Protein 1AOL (pdb70)

Foldseek 3Di:
DWWFKKKFKFAPVRHGQDIDTDTGPPLPDWAFDKDFPQSSCQLWDPLQPRVPGDRPDAQAAAAACLAPVHGDPRHDPQLVDDLVPEDCHGHYLSNVLNVLCLLADQQKRKFKAWDPVDDPLCVQLDHQVSQSRVDPVRTAETPYNVGHHDPQDFKHKGFPDHSVVQSNCSNNRGRRGIITIGTDPNNSPDDQQQVWTKMKMFIGDDVPTDITMMIIHMDIHDDPPVPD

CATH classification: 3.90.310.10

Nearest PDB structures (foldseek):
  1aol-assembly1_A  TM=1.004E+00  e=1.720E-54  Friend murine leukemia virus
  1lcs-assembly1_A  TM=7.289E-01  e=3.915E-16  Feline leukemia virus strain B/lambda-B1
  2ag9-assembly2_B  TM=3.109E-01  e=1.390E+00  Homo sapiens
  3eg9-assembly1_A  TM=2.122E-01  e=6.038E+00  Homo sapiens

Secondary structure (P-SEA, 3-state):
cccbbbbbbbcccccccccccccccccccccbbbbbccccccccccccccccccccccccccccccccccccccccccccccccccccccccaaaaaaaaaaaccccbbbbbbbcccccccccccccccccccccccccccccccccccccccccccccccccccaaaaaaaccccbbbbbbbcccccccccccccccbbbbbbccccccccccccbbbbbbcccccc

Radius of gyration: 18.23 Å; Cα contacts (8 Å, |Δi|>4): 542; chains: 1; bounding box: 55×30×45 Å

Solvent-accessible surface area: 10676 Å² total; per-residue (Å²): 111,68,37,33,4,17,2,27,0,0,0,40,80,155,91,22,3,40,43,59,63,14,83,56,58,45,83,82,45,43,23,58,0,49,0,8,0,0,20,1,0,0,38,18,43,103,49,0,31,1,60,206,39,61,32,149,38,82,31,34,33,54,60,3,42,38,15,79,123,45,76,70,110,64,35,16,174,59,2,68,70,102,33,116,104,45,54,15,83,0,44,17,0,34,6,0,8,25,0,7,67,1,4,51,99,79,65,28,0,0,9,0,0,5,0,94,29,46,67,212,70,54,129,60,3,22,24,78,119,22,34,32,6,51,54,142,56,6,16,12,5,2,46,1,144,83,116,14,93,40,112,86,2,29,2,56,3,71,22,60,46,73,49,94,103,1,54,72,45,0,36,46,32,122,48,1,10,23,1,17,0,96,15,30,120,29,0,76,145,29,94,43,0,53,104,8,19,41,0,0,0,33,0,66,16,96,89,195,16,20,2,1,20,0,0,1,36,2,90,95,105,54,62,50,140,126,87,162

Organism: Friend murine leukemia virus (isolate 57) (NCBI:txid11796)

B-factor: mean 16.64, std 8.57, range [4.24, 66.4]

InterPro domains:
  IPR008981 F-MuLV receptor-binding [G3DSA:3.90.310.10] (43-270)
  IPR008981 F-MuLV receptor-binding [SSF49830] (43-276)
  IPR018154 TLV/ENV coat polyprotein [PF00429] (32-650)
  IPR018154 TLV/ENV coat polyprotein [PTHR10424] (226-662)

Sequence (228 aa):
QVYNITWEVTNGDRETVWAISGNHPLWTWWPVLTPDLCMLALSGPPHWGLEYQAPYSSPPGPPCCSGSSGSSAGCSRDCDEPLTSLTPRCNTAWNRLKLDQVTHKSSEGFYVCPGSHRPREAKSCGGPDSFYCASWGCETTGRVYWKPSSSWDYITVDNNLTTSQAVQVCKDNKWCNPLAIQFTNAGKQVTSWTTGHYWGLRLYVSGRDPGLTFGIRLRYQNLGPRVP

Structure (mmCIF, N/CA/C/O backbone):
data_1AOL
#
_entry.id   1AOL
#
_cell.length_a   55.300
_cell.length_b   68.400
_cell.length_c   80.400
_cell.angle_alpha   90.00
_cell.angle_beta   90.00
_cell.angle_gamma   90.00
#
_symmetry.space_group_name_H-M   'P 21 21 21'
#
loop_
_entity.id
_entity.type
_entity.pdbx_description
1 polymer GP70
2 non-polymer 2-acetamido-2-deoxy-beta-D-glucopyranose
3 non-polymer 'ZINC ION'
4 water water
#
loop_
_atom_site.group_PDB
_atom_site.id
_atom_site.type_symbol
_atom_site.label_atom_id
_atom_site.label_alt_id
_atom_site.label_comp_id
_atom_site.label_asym_id
_atom_site.label_entity_id
_atom_site.label_seq_id
_atom_site.pdbx_PDB_ins_code
_atom_site.Cartn_x
_atom_site.Cartn_y
_atom_site.Cartn_z
_atom_site.occupancy
_atom_site.B_iso_or_equiv
_atom_site.auth_seq_id
_atom_site.auth_comp_id
_atom_site.auth_asym_id
_atom_site.auth_atom_id
_atom_site.pdbx_PDB_model_num
ATOM 1 N N . GLN A 1 1 ? 25.116 29.166 32.909 1.00 17.98 9 GLN A N 1
ATOM 2 C CA . GLN A 1 1 ? 25.365 30.296 32.023 1.00 18.40 9 GLN A CA 1
ATOM 3 C C . GLN A 1 1 ? 26.849 30.635 32.099 1.00 18.82 9 GLN A C 1
ATOM 4 O O . GLN A 1 1 ? 27.367 30.760 33.206 1.00 18.67 9 GLN A O 1
ATOM 10 N N . VAL A 1 2 ? 27.557 30.700 30.975 1.00 16.60 10 VAL A N 1
ATOM 11 C CA . VAL A 1 2 ? 28.981 31.001 30.932 1.00 14.74 10 VAL A CA 1
ATOM 12 C C . VAL A 1 2 ? 29.204 32.513 30.857 1.00 14.20 10 VAL A C 1
ATOM 13 O O . VAL A 1 2 ? 28.470 33.241 30.159 1.00 12.70 10 VAL A O 1
ATOM 17 N N . TYR A 1 3 ? 30.183 33.005 31.608 1.00 13.31 11 TYR A N 1
ATOM 18 C CA . TYR A 1 3 ? 30.539 34.418 31.610 1.00 14.21 11 TYR A CA 1
ATOM 19 C C . TYR A 1 3 ? 31.999 34.563 31.261 1.00 13.55 11 TYR A C 1
ATOM 20 O O . TYR A 1 3 ? 32.768 33.602 31.357 1.00 14.84 11 TYR A O 1
ATOM 29 N N . ASN A 1 4 ? 32.372 35.737 30.775 1.00 14.39 12 ASN A N 1
ATOM 30 C CA . ASN A 1 4 ? 33.772 36.078 30.643 1.00 13.72 12 ASN A CA 1
ATOM 31 C C . ASN A 1 4 ? 34.185 36.532 32.064 1.00 12.18 12 ASN A C 1
ATOM 32 O O . ASN A 1 4 ? 33.830 37.613 32.518 1.00 11.04 12 ASN A O 1
ATOM 37 N N . ILE A 1 5 ? 34.822 35.642 32.808 1.00 12.46 13 ILE A N 1
ATOM 38 C CA . ILE A 1 5 ? 35.330 35.861 34.167 1.00 12.77 13 ILE A CA 1
ATOM 39 C C . ILE A 1 5 ? 36.717 36.503 34.107 1.00 13.01 13 ILE A C 1
ATOM 40 O O . ILE A 1 5 ? 37.608 35.914 33.489 1.00 11.98 13 ILE A O 1
ATOM 45 N N . THR A 1 6 ? 36.964 37.669 34.710 1.00 13.28 14 THR A N 1
ATOM 46 C CA . THR A 1 6 ? 38.319 38.196 34.856 1.00 13.46 14 THR A CA 1
ATOM 47 C C . THR A 1 6 ? 38.629 38.254 36.358 1.00 12.75 14 THR A C 1
ATOM 48 O O . THR A 1 6 ? 37.857 38.786 37.171 1.00 12.65 14 THR A O 1
ATOM 52 N N . TRP A 1 7 ? 39.742 37.660 36.727 1.00 11.90 15 TRP A N 1
ATOM 53 C CA . TRP A 1 7 ? 40.286 37.746 38.066 1.00 11.96 15 TRP A CA 1
ATOM 54 C C . TRP A 1 7 ? 41.373 38.818 38.000 1.00 11.59 15 TRP A C 1
ATOM 55 O O . TRP A 1 7 ? 42.307 38.687 37.200 1.00 11.75 15 TRP A O 1
ATOM 66 N N . GLU A 1 8 ? 41.251 39.898 38.758 1.00 11.40 16 GLU A N 1
ATOM 67 C CA . GLU A 1 8 ? 42.231 40.965 38.772 1.00 10.35 16 GLU A CA 1
ATOM 68 C C . GLU A 1 8 ? 43.004 41.005 40.083 1.00 12.25 16 GLU A C 1
ATOM 69 O O . GLU A 1 8 ? 42.450 40.783 41.166 1.00 11.11 16 GLU A O 1
ATOM 75 N N . VAL A 1 9 ? 44.292 41.325 39.984 1.00 12.62 17 VAL A N 1
ATOM 76 C CA . VAL A 1 9 ? 45.135 41.529 41.148 1.00 12.22 17 VAL A CA 1
ATOM 77 C C . VAL A 1 9 ? 45.546 42.987 41.071 1.00 11.77 17 VAL A C 1
ATOM 78 O O . VAL A 1 9 ? 45.861 43.514 39.992 1.00 12.93 17 VAL A O 1
ATOM 82 N N . THR A 1 10 ? 45.488 43.684 42.195 1.00 10.31 18 THR A N 1
ATOM 83 C CA . THR A 1 10 ? 45.717 45.110 42.203 1.00 8.91 18 THR A CA 1
ATOM 84 C C . THR A 1 10 ? 46.936 45.401 43.053 1.00 8.66 18 THR A C 1
ATOM 85 O O . THR A 1 10 ? 47.324 44.565 43.883 1.00 8.80 18 THR A O 1
ATOM 89 N N . ASN A 1 11 ? 47.520 46.560 42.846 1.00 7.98 19 ASN A N 1
ATOM 90 C CA . ASN A 1 11 ? 48.508 47.081 43.781 1.00 9.19 19 ASN A CA 1
ATOM 91 C C . ASN A 1 11 ? 47.753 47.729 44.976 1.00 10.41 19 ASN A C 1
ATOM 92 O O . ASN A 1 11 ? 46.515 47.663 45.064 1.00 11.07 19 ASN A O 1
ATOM 97 N N . GLY A 1 12 ? 48.412 48.445 45.896 1.00 10.74 20 GLY A N 1
ATOM 98 C CA . GLY A 1 12 ? 47.765 49.047 47.057 1.00 8.83 20 GLY A CA 1
ATOM 99 C C . GLY A 1 12 ? 46.915 50.272 46.732 1.00 10.26 20 GLY A C 1
ATOM 100 O O . GLY A 1 12 ? 46.119 50.789 47.546 1.00 9.67 20 GLY A O 1
ATOM 101 N N . ASP A 1 13 ? 47.056 50.801 45.517 1.00 9.84 21 ASP A N 1
ATOM 102 C CA . ASP A 1 13 ? 46.225 51.915 45.111 1.00 9.97 21 ASP A CA 1
ATOM 103 C C . ASP A 1 13 ? 44.922 51.410 44.526 1.00 10.21 21 ASP A C 1
ATOM 104 O O . ASP A 1 13 ? 44.132 52.217 44.031 1.00 11.04 21 ASP A O 1
ATOM 109 N N . ARG A 1 14 ? 44.716 50.086 44.587 1.00 11.00 22 ARG A N 1
ATOM 110 C CA . ARG A 1 14 ? 43.531 49.362 44.142 1.00 11.89 22 ARG A CA 1
ATOM 111 C C . ARG A 1 14 ? 43.371 49.398 42.605 1.00 12.07 22 ARG A C 1
ATOM 112 O O . ARG A 1 14 ? 42.293 49.208 42.035 1.00 11.40 22 ARG A O 1
ATOM 120 N N . GLU A 1 15 ? 44.472 49.617 41.889 1.00 11.33 23 GLU A N 1
ATOM 121 C CA . GLU A 1 15 ? 44.442 49.586 40.441 1.00 11.82 23 GLU A CA 1
ATOM 122 C C . GLU A 1 15 ? 44.898 48.224 39.950 1.00 12.64 23 GLU A C 1
ATOM 123 O O . GLU A 1 15 ? 45.850 47.661 40.503 1.00 12.11 23 GLU A O 1
ATOM 129 N N . THR A 1 16 ? 44.237 47.647 38.944 1.00 12.75 24 THR A N 1
ATOM 130 C CA . THR A 1 16 ? 44.627 46.360 38.397 1.00 13.49 24 THR A CA 1
ATOM 131 C C . THR A 1 16 ? 46.021 46.489 37.799 1.00 12.79 24 THR A C 1
ATOM 132 O O . THR A 1 16 ? 46.376 47.407 37.054 1.00 12.76 24 THR A O 1
ATOM 136 N N . VAL A 1 17 ? 46.801 45.517 38.197 1.00 12.38 25 VAL A N 1
ATOM 137 C CA . VAL A 1 17 ? 48.180 45.446 37.810 1.00 12.88 25 VAL A CA 1
ATOM 138 C C . VAL A 1 17 ? 48.355 44.115 37.049 1.00 12.74 25 VAL A C 1
ATOM 139 O O . VAL A 1 17 ? 49.315 43.978 36.298 1.00 12.94 25 VAL A O 1
ATOM 143 N N . TRP A 1 18 ? 47.440 43.145 37.162 1.00 11.17 26 TRP A N 1
ATOM 144 C CA . TRP A 1 18 ? 47.545 41.858 36.471 1.00 11.35 26 TRP A CA 1
ATOM 145 C C . TRP A 1 18 ? 46.134 41.317 36.431 1.00 12.58 26 TRP A C 1
ATOM 146 O O . TRP A 1 18 ? 45.333 41.592 37.334 1.00 12.62 26 TRP A O 1
ATOM 157 N N . ALA A 1 19 ? 45.814 40.523 35.418 1.00 12.84 27 ALA A N 1
ATOM 158 C CA . ALA A 1 19 ? 44.486 39.950 35.306 1.00 12.86 27 ALA A CA 1
ATOM 159 C C . ALA A 1 19 ? 44.616 38.701 34.458 1.00 13.43 27 ALA A C 1
ATOM 160 O O . ALA A 1 19 ? 45.589 38.527 33.697 1.00 13.35 27 ALA A O 1
ATOM 162 N N . ILE A 1 20 ? 43.637 37.822 34.612 1.00 14.32 28 ILE A N 1
ATOM 163 C CA . ILE A 1 20 ? 43.485 36.621 33.801 1.00 14.14 28 ILE A CA 1
ATOM 164 C C . ILE A 1 20 ? 41.978 36.480 33.520 1.00 13.76 28 ILE A C 1
ATOM 165 O O . ILE A 1 20 ? 41.162 36.654 34.434 1.00 13.17 28 ILE A O 1
ATOM 170 N N . SER A 1 21 ? 41.575 36.261 32.271 1.00 12.21 29 SER A N 1
ATOM 171 C CA . SER A 1 21 ? 40.159 36.074 31.883 1.00 13.20 29 SER A CA 1
ATOM 172 C C . SER A 1 21 ? 39.839 34.692 31.294 1.00 13.52 29 SER A C 1
ATOM 173 O O . SER A 1 21 ? 40.694 34.095 30.636 1.00 14.87 29 SER A O 1
ATOM 176 N N . GLY A 1 22 ? 38.656 34.142 31.506 1.00 13.34 30 GLY A N 1
ATOM 177 C CA . GLY A 1 22 ? 38.297 32.847 30.975 1.00 13.75 30 GLY A CA 1
ATOM 178 C C . GLY A 1 22 ? 36.787 32.737 31.038 1.00 13.64 30 GLY A C 1
ATOM 179 O O . GLY A 1 22 ? 36.127 33.317 31.900 1.00 13.45 30 GLY A O 1
ATOM 180 N N . ASN A 1 23 ? 36.237 31.955 30.128 1.00 13.26 31 ASN A N 1
ATOM 181 C CA . ASN A 1 23 ? 34.813 31.757 29.925 1.00 12.84 31 ASN A CA 1
ATOM 182 C C . ASN A 1 23 ? 34.388 30.569 30.754 1.00 12.79 31 ASN A C 1
ATOM 183 O O . ASN A 1 23 ? 34.795 29.434 30.565 1.00 12.65 31 ASN A O 1
ATOM 188 N N . HIS A 1 24 ? 33.685 30.848 31.844 1.00 13.53 32 HIS A N 1
ATOM 189 C CA . HIS A 1 24 ? 33.340 29.835 32.821 1.00 14.11 32 HIS A CA 1
ATOM 190 C C . HIS A 1 24 ? 32.041 30.240 33.463 1.00 13.71 32 HIS A C 1
ATOM 191 O O . HIS A 1 24 ? 31.722 31.430 33.451 1.00 13.77 32 HIS A O 1
ATOM 198 N N . PRO A 1 25 ? 31.233 29.335 34.009 1.00 13.38 33 PRO A N 1
ATOM 199 C CA . PRO A 1 25 ? 30.126 29.697 34.904 1.00 14.27 33 PRO A CA 1
ATOM 200 C C . PRO A 1 25 ? 30.595 30.442 36.159 1.00 14.45 33 PRO A C 1
ATOM 201 O O . PRO A 1 25 ? 31.709 30.203 36.661 1.00 15.57 33 PRO A O 1
ATOM 205 N N . LEU A 1 26 ? 29.819 31.370 36.701 1.00 14.62 34 LEU A N 1
ATOM 206 C CA . LEU A 1 26 ? 30.211 32.053 37.923 1.00 16.60 34 LEU A CA 1
ATOM 207 C C . LEU A 1 26 ? 30.503 31.122 39.106 1.00 16.73 34 LEU A C 1
ATOM 208 O O . LEU A 1 26 ? 29.802 30.127 39.299 1.00 15.92 34 LEU A O 1
ATOM 213 N N . TRP A 1 27 ? 31.512 31.492 39.909 1.00 16.83 35 TRP A N 1
ATOM 214 C CA . TRP A 1 27 ? 31.949 30.786 41.113 1.00 16.68 35 TRP A CA 1
ATOM 215 C C . TRP A 1 27 ? 32.393 29.356 40.868 1.00 16.25 35 TRP A C 1
ATOM 216 O O . TRP A 1 27 ? 32.322 28.506 41.756 1.00 17.71 35 TRP A O 1
ATOM 227 N N . THR A 1 28 ? 32.921 29.081 39.674 1.00 15.76 36 THR A N 1
ATOM 228 C CA . THR A 1 28 ? 33.464 27.764 39.371 1.00 15.65 36 THR A CA 1
ATOM 229 C C . THR A 1 28 ? 34.943 27.809 38.976 1.00 15.04 36 THR A C 1
ATOM 230 O O . THR A 1 28 ? 35.623 26.783 38.904 1.00 15.04 36 THR A O 1
ATOM 234 N N . TRP A 1 29 ? 35.451 28.983 38.652 1.00 14.16 37 TRP A N 1
ATOM 235 C CA . TRP A 1 29 ? 36.792 29.066 38.130 1.00 14.08 37 TRP A CA 1
ATOM 236 C C . TRP A 1 29 ? 37.701 29.707 39.139 1.00 13.00 37 TRP A C 1
ATOM 237 O O . TRP A 1 29 ? 37.569 30.884 39.467 1.00 14.24 37 TRP A O 1
ATOM 248 N N . TRP A 1 30 ? 38.665 28.934 39.605 1.00 12.31 38 TRP A N 1
ATOM 249 C CA . TRP A 1 30 ? 39.527 29.417 40.675 1.00 12.65 38 TRP A CA 1
ATOM 250 C C . TRP A 1 30 ? 40.974 29.174 40.287 1.00 12.06 38 TRP A C 1
ATOM 251 O O . TRP A 1 30 ? 41.685 28.344 40.871 1.00 10.75 38 TRP A O 1
ATOM 262 N N . PRO A 1 31 ? 41.484 29.832 39.233 1.00 13.55 39 PRO A N 1
ATOM 263 C CA . PRO A 1 31 ? 42.832 29.571 38.744 1.00 13.34 39 PRO A CA 1
ATOM 264 C C . PRO A 1 31 ? 43.893 30.068 39.729 1.00 13.39 39 PRO A C 1
ATOM 265 O O . PRO A 1 31 ? 43.652 30.948 40.558 1.00 12.99 39 PRO A O 1
ATOM 269 N N . VAL A 1 32 ? 45.061 29.439 39.701 1.00 12.63 40 VAL A N 1
ATOM 270 C CA . VAL A 1 32 ? 46.189 29.988 40.423 1.00 13.97 40 VAL A CA 1
ATOM 271 C C . VAL A 1 32 ? 46.489 31.339 39.754 1.00 14.90 40 VAL A C 1
ATOM 272 O O . VAL A 1 32 ? 46.589 31.430 38.527 1.00 15.12 40 VAL A O 1
ATOM 276 N N . LEU A 1 33 ? 46.521 32.401 40.528 1.00 13.29 41 LEU A N 1
ATOM 277 C CA . LEU A 1 33 ? 46.822 33.691 39.967 1.00 12.15 41 LEU A CA 1
ATOM 278 C C . LEU A 1 33 ? 48.331 33.822 40.063 1.00 13.47 41 LEU A C 1
ATOM 279 O O . LEU A 1 33 ? 48.957 33.478 41.080 1.00 11.36 41 LEU A O 1
ATOM 284 N N . THR A 1 34 ? 48.966 34.304 39.003 1.00 13.73 42 THR A N 1
ATOM 285 C CA . THR A 1 34 ? 50.408 34.441 39.027 1.00 12.72 42 THR A CA 1
ATOM 286 C C . THR A 1 34 ? 50.851 35.885 38.785 1.00 12.58 42 THR A C 1
ATOM 287 O O . THR A 1 34 ? 51.641 36.137 37.881 1.00 11.10 42 THR A O 1
ATOM 291 N N . PRO A 1 35 ? 50.437 36.914 39.557 1.00 13.67 43 PRO A N 1
ATOM 292 C CA . PRO A 1 35 ? 50.983 38.260 39.436 1.00 13.16 43 PRO A CA 1
ATOM 293 C C . PRO A 1 35 ? 52.463 38.306 39.840 1.00 13.15 43 PRO A C 1
ATOM 294 O O . PRO A 1 35 ? 52.921 37.502 40.655 1.00 13.53 43 PRO A O 1
ATOM 298 N N . ASP A 1 36 ? 53.276 39.191 39.276 1.00 12.59 44 ASP A N 1
ATOM 299 C CA . ASP A 1 36 ? 54.611 39.381 39.765 1.00 11.92 44 ASP A CA 1
ATOM 300 C C . ASP A 1 36 ? 54.533 40.245 41.028 1.00 12.23 44 ASP A C 1
ATOM 301 O O . ASP A 1 36 ? 53.810 41.248 41.096 1.00 13.34 44 ASP A O 1
ATOM 306 N N . LEU A 1 37 ? 55.388 39.905 41.995 1.00 12.85 45 LEU A N 1
ATOM 307 C CA . LEU A 1 37 ? 55.538 40.620 43.248 1.00 9.98 45 LEU A CA 1
ATOM 308 C C . LEU A 1 37 ? 55.883 42.034 42.893 1.00 9.99 45 LEU A C 1
ATOM 309 O O . LEU A 1 37 ? 55.359 42.932 43.540 1.00 10.26 45 LEU A O 1
ATOM 314 N N . CYS A 1 38 ? 56.714 42.285 41.869 1.00 9.15 46 CYS A N 1
ATOM 315 C CA . CYS A 1 38 ? 57.049 43.677 41.561 1.00 9.66 46 CYS A CA 1
ATOM 316 C C . CYS A 1 38 ? 55.897 44.421 40.915 1.00 9.23 46 CYS A C 1
ATOM 317 O O . CYS A 1 38 ? 55.775 45.637 41.043 1.00 9.19 46 CYS A O 1
ATOM 320 N N . MET A 1 39 ? 54.980 43.718 40.245 1.00 9.29 47 MET A N 1
ATOM 321 C CA . MET A 1 39 ? 53.838 44.421 39.710 1.00 8.67 47 MET A CA 1
ATOM 322 C C . MET A 1 39 ? 52.989 44.914 40.885 1.00 8.23 47 MET A C 1
ATOM 323 O O . MET A 1 39 ? 52.505 46.043 40.807 1.00 7.51 47 MET A O 1
ATOM 328 N N . LEU A 1 40 ? 52.846 44.146 41.980 1.00 8.54 48 LEU A N 1
ATOM 329 C CA . LEU A 1 40 ? 52.100 44.596 43.173 1.00 9.34 48 LEU A CA 1
ATOM 330 C C . LEU A 1 40 ? 52.672 45.890 43.719 1.00 9.53 48 LEU A C 1
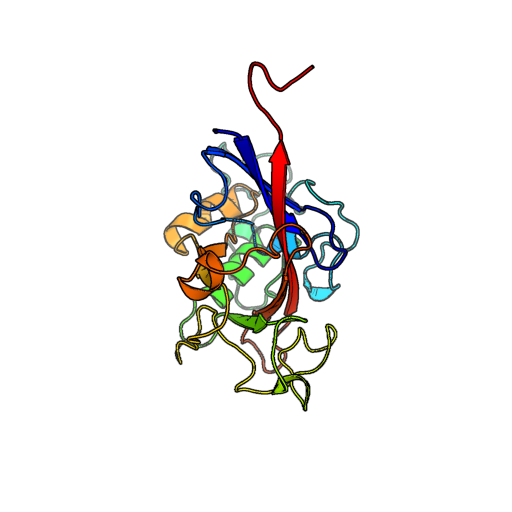ATOM 331 O O . LEU A 1 40 ? 51.972 46.742 44.277 1.00 9.81 48 LEU A O 1
ATOM 336 N N . ALA A 1 41 ? 53.982 46.053 43.481 1.00 10.07 49 ALA A N 1
ATOM 337 C CA . ALA A 1 41 ? 54.755 47.190 43.960 1.00 9.91 49 ALA A CA 1
ATOM 338 C C . ALA A 1 41 ? 54.705 48.418 43.073 1.00 10.34 49 ALA A C 1
ATOM 339 O O . ALA A 1 41 ? 55.145 49.500 43.494 1.00 9.89 49 ALA A O 1
ATOM 341 N N . LEU A 1 42 ? 54.174 48.283 41.850 1.00 9.67 50 LEU A N 1
ATOM 342 C CA . LEU A 1 42 ? 54.026 49.403 40.937 1.00 8.96 50 LEU A CA 1
ATOM 343 C C . LEU A 1 42 ? 53.201 50.471 41.634 1.00 10.61 50 LEU A C 1
ATOM 344 O O . LEU A 1 42 ? 52.114 50.287 42.217 1.00 10.19 50 LEU A O 1
ATOM 349 N N . SER A 1 43 ? 53.856 51.621 41.686 1.00 11.15 51 SER A N 1
ATOM 350 C CA . SER A 1 43 ? 53.338 52.802 42.292 1.00 12.21 51 SER A CA 1
ATOM 351 C C . SER A 1 43 ? 53.144 52.551 43.775 1.00 12.24 51 SER A C 1
ATOM 352 O O . SER A 1 43 ? 52.252 53.202 44.364 1.00 11.26 51 SER A O 1
ATOM 355 N N . GLY A 1 44 ? 53.875 51.649 44.402 1.00 12.49 52 GLY A N 1
ATOM 356 C CA . GLY A 1 44 ? 53.676 51.306 45.785 1.00 12.25 52 GLY A CA 1
ATOM 357 C C . GLY A 1 44 ? 54.744 51.908 46.675 1.00 12.33 52 GLY A C 1
ATOM 358 O O . GLY A 1 44 ? 55.281 52.978 46.379 1.00 12.59 52 GLY A O 1
ATOM 359 N N . PRO A 1 45 ? 55.055 51.208 47.767 1.00 12.16 53 PRO A N 1
ATOM 360 C CA . PRO A 1 45 ? 56.032 51.653 48.740 1.00 13.16 53 PRO A CA 1
ATOM 361 C C . PRO A 1 45 ? 57.378 51.934 48.090 1.00 12.23 53 PRO A C 1
ATOM 362 O O . PRO A 1 45 ? 57.801 51.191 47.181 1.00 12.14 53 PRO A O 1
ATOM 366 N N . PRO A 1 46 ? 58.099 52.963 48.547 1.00 11.99 54 PRO A N 1
ATOM 367 C CA . PRO A 1 46 ? 59.393 53.320 47.981 1.00 11.58 54 PRO A CA 1
ATOM 368 C C . PRO A 1 46 ? 60.459 52.240 47.974 1.00 12.03 54 PRO A C 1
ATOM 369 O O . PRO A 1 46 ? 61.282 52.224 47.055 1.00 10.47 54 PRO A O 1
ATOM 373 N N . HIS A 1 47 ? 60.404 51.264 48.903 1.00 11.66 55 HIS A N 1
ATOM 374 C CA . HIS A 1 47 ? 61.402 50.215 48.987 1.00 12.92 55 HIS A CA 1
ATOM 375 C C . HIS A 1 47 ? 61.629 49.497 47.670 1.00 13.52 55 HIS A C 1
ATOM 376 O O . HIS A 1 47 ? 62.768 49.085 47.436 1.00 13.32 55 HIS A O 1
ATOM 383 N N . TRP A 1 48 ? 60.509 49.203 47.004 1.00 12.75 56 TRP A N 1
ATOM 384 C CA . TRP A 1 48 ? 60.546 48.380 45.818 1.00 10.78 56 TRP A CA 1
ATOM 385 C C . TRP A 1 48 ? 61.137 49.124 44.642 1.00 11.52 56 TRP A C 1
ATOM 386 O O . TRP A 1 48 ? 61.720 48.505 43.761 1.00 12.56 56 TRP A O 1
ATOM 397 N N . GLY A 1 49 ? 61.066 50.446 44.643 1.00 12.19 57 GLY A N 1
ATOM 398 C CA . GLY A 1 49 ? 61.727 51.254 43.642 1.00 12.38 57 GLY A CA 1
ATOM 399 C C . GLY A 1 49 ? 60.845 51.482 42.437 1.00 12.60 57 GLY A C 1
ATOM 400 O O . GLY A 1 49 ? 61.360 51.923 41.410 1.00 13.28 57 GLY A O 1
ATOM 401 N N . LEU A 1 50 ? 59.534 51.210 42.484 1.00 11.88 58 LEU A N 1
ATOM 402 C CA . LEU A 1 50 ? 58.657 51.369 41.314 1.00 12.35 58 LEU A CA 1
ATOM 403 C C . LEU A 1 50 ? 57.538 52.375 41.597 1.00 13.99 58 LEU A C 1
ATOM 404 O O . LEU A 1 50 ? 56.444 52.311 41.024 1.00 12.29 58 LEU A O 1
ATOM 409 N N . GLU A 1 51 ? 57.829 53.428 42.383 1.00 13.91 59 GLU A N 1
ATOM 410 C CA . GLU A 1 51 ? 56.776 54.355 42.809 1.00 14.71 59 GLU A CA 1
ATOM 411 C C . GLU A 1 51 ? 56.105 55.182 41.726 1.00 14.15 59 GLU A C 1
ATOM 412 O O . GLU A 1 51 ? 54.893 55.524 41.815 1.00 12.85 59 GLU A O 1
ATOM 418 N N . TYR A 1 52 ? 56.993 55.515 40.776 1.00 13.57 60 TYR A N 1
ATOM 419 C CA . TYR A 1 52 ? 56.665 56.351 39.638 1.00 15.13 60 TYR A CA 1
ATOM 420 C C . TYR A 1 52 ? 56.117 55.569 38.465 1.00 14.97 60 TYR A C 1
ATOM 421 O O . TYR A 1 52 ? 55.618 56.168 37.523 1.00 17.63 60 TYR A O 1
ATOM 430 N N . GLN A 1 53 ? 56.172 54.250 38.487 1.00 14.38 61 GLN A N 1
ATOM 431 C CA . GLN A 1 53 ? 55.692 53.447 37.391 1.00 13.90 61 GLN A CA 1
ATOM 432 C C . GLN A 1 53 ? 54.221 53.143 37.608 1.00 15.06 61 GLN A C 1
ATOM 433 O O . GLN A 1 53 ? 53.707 53.043 38.743 1.00 14.62 61 GLN A O 1
ATOM 439 N N . ALA A 1 54 ? 53.543 53.138 36.454 1.00 14.94 62 ALA A N 1
ATOM 440 C CA . ALA A 1 54 ? 52.122 52.904 36.361 1.00 14.62 62 ALA A CA 1
ATOM 441 C C . ALA A 1 54 ? 51.813 51.400 36.291 1.00 14.41 62 ALA A C 1
ATOM 442 O O . ALA A 1 54 ? 52.721 50.618 35.957 1.00 13.78 62 ALA A O 1
ATOM 444 N N . PRO A 1 55 ? 50.589 50.910 36.606 1.00 14.07 63 PRO A N 1
ATOM 445 C CA . PRO A 1 55 ? 50.126 49.552 36.292 1.00 13.07 63 PRO A CA 1
ATOM 446 C C . PRO A 1 55 ? 5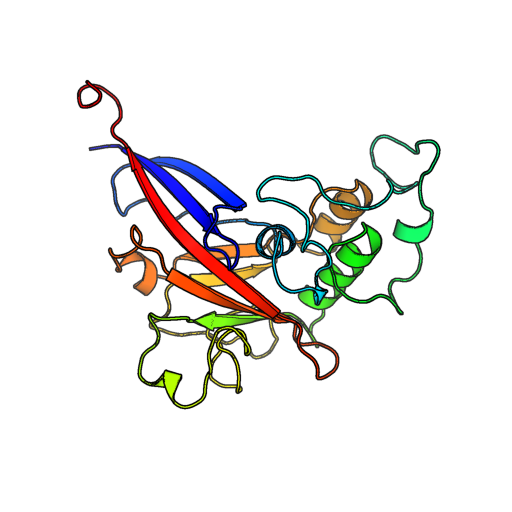0.518 49.162 34.864 1.00 12.99 63 PRO A C 1
ATOM 447 O O . PRO A 1 55 ? 50.518 50.035 33.993 1.00 11.66 63 PRO A O 1
ATOM 451 N N . TYR A 1 56 ? 50.886 47.915 34.595 1.00 13.23 64 TYR A N 1
ATOM 452 C CA . TYR A 1 56 ? 51.243 47.431 33.251 1.00 14.63 64 TYR A CA 1
ATOM 453 C C . TYR A 1 56 ? 52.495 48.004 32.594 1.00 15.55 64 TYR A C 1
ATOM 454 O O . TYR A 1 56 ? 52.717 47.728 31.426 1.00 16.16 64 TYR A O 1
ATOM 463 N N . SER A 1 57 ? 53.390 48.726 33.275 1.00 16.49 65 SER A N 1
ATOM 464 C CA . SER A 1 57 ? 54.639 49.177 32.653 1.00 15.87 65 SER A CA 1
ATOM 465 C C . SER A 1 57 ? 55.710 48.083 32.679 1.00 15.31 65 SER A C 1
ATOM 466 O O . SER A 1 57 ? 55.546 47.017 33.284 1.00 17.08 65 SER A O 1
ATOM 469 N N . SER A 1 58 ? 56.816 48.371 32.016 1.00 13.62 66 SER A N 1
ATOM 470 C CA . SER A 1 58 ? 57.940 47.465 31.837 1.00 13.90 66 SER A CA 1
ATOM 471 C C . SER A 1 58 ? 58.882 47.395 33.012 1.00 11.66 66 SER A C 1
ATOM 472 O O . SER A 1 58 ? 58.967 48.375 33.762 1.00 13.37 66 SER A O 1
ATOM 475 N N . PRO A 1 59 ? 59.592 46.293 33.215 1.00 9.60 67 PRO A N 1
ATOM 476 C CA . PRO A 1 59 ? 60.642 46.216 34.212 1.00 10.10 67 PRO A CA 1
ATOM 477 C C . PRO A 1 59 ? 61.673 47.319 33.991 1.00 10.68 67 PRO A C 1
ATOM 478 O O . PRO A 1 59 ? 62.094 47.515 32.858 1.00 11.15 67 PRO A O 1
ATOM 482 N N . PRO A 1 60 ? 62.062 48.110 34.977 1.00 10.52 68 PRO A N 1
ATOM 483 C CA . PRO A 1 60 ? 63.158 49.062 34.835 1.00 9.95 68 PRO A CA 1
ATOM 484 C C . PRO A 1 60 ? 64.546 48.403 34.859 1.00 10.96 68 PRO A C 1
ATOM 485 O O . PRO A 1 6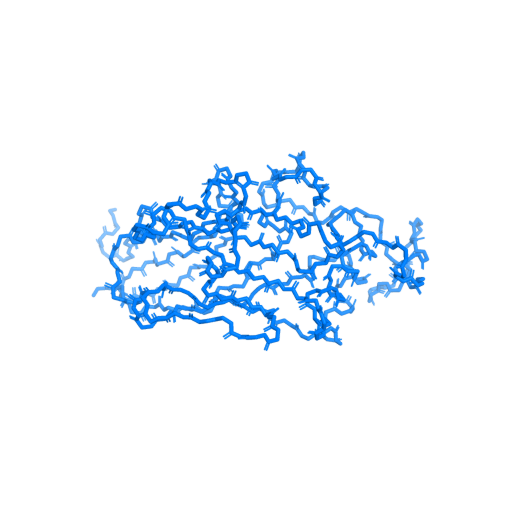0 ? 64.698 47.225 35.173 1.00 9.52 68 PRO A O 1
ATOM 489 N N . GLY A 1 61 ? 65.617 49.162 34.626 1.00 10.96 69 GLY A N 1
ATOM 490 C CA . GLY A 1 61 ? 66.976 48.645 34.673 1.00 11.54 69 GLY A CA 1
ATOM 491 C C . GLY A 1 61 ? 67.593 48.414 33.296 1.00 12.21 69 GLY A C 1
ATOM 492 O O . GLY A 1 61 ? 66.863 48.205 32.320 1.00 12.97 69 GLY A O 1
ATOM 493 N N . PRO A 1 62 ? 68.925 48.449 33.111 1.00 13.08 70 PRO A N 1
ATOM 494 C CA . PRO A 1 62 ? 69.584 48.144 31.840 1.00 12.70 70 PRO A CA 1
ATOM 495 C C . PRO A 1 62 ? 69.555 46.644 31.543 1.00 13.27 70 PRO A C 1
ATOM 496 O O . PRO A 1 62 ? 69.559 45.834 32.484 1.00 12.14 70 PRO A O 1
ATOM 500 N N . PRO A 1 63 ? 69.544 46.228 30.265 1.00 13.53 71 PRO A N 1
ATOM 501 C CA . PRO A 1 63 ? 69.654 44.826 29.873 1.00 13.94 71 PRO A CA 1
ATOM 502 C C . PRO A 1 63 ? 70.962 44.215 30.372 1.00 14.50 71 PRO A C 1
ATOM 503 O O . PRO A 1 63 ? 71.988 44.902 30.462 1.00 13.44 71 PRO A O 1
ATOM 507 N N . CYS A 1 64 ? 70.935 42.946 30.732 1.00 15.16 72 CYS A N 1
ATOM 508 C CA . CYS A 1 64 ? 72.086 42.180 31.169 1.00 16.31 72 CYS A CA 1
ATOM 509 C C . CYS A 1 64 ? 72.875 41.737 29.961 1.00 16.71 72 CYS A C 1
ATOM 510 O O . CYS A 1 64 ? 72.291 41.456 28.913 1.00 17.76 72 CYS A O 1
ATOM 513 N N . CYS A 1 65 ? 74.188 41.628 30.119 1.00 16.60 73 CYS A N 1
ATOM 514 C CA . CYS A 1 65 ? 75.042 41.081 29.079 1.00 16.65 73 CYS A CA 1
ATOM 515 C C . CYS A 1 65 ? 74.716 39.605 28.906 1.00 15.68 73 CYS A C 1
ATOM 516 O O . CYS A 1 65 ? 74.877 39.060 27.830 1.00 14.46 73 CYS A O 1
ATOM 519 N N . SER A 1 66 ? 74.184 38.953 29.944 1.00 14.98 74 SER A N 1
ATOM 520 C CA . SER A 1 66 ? 73.789 37.553 29.894 1.00 14.36 74 SER A CA 1
ATOM 521 C C . SER A 1 66 ? 72.369 37.314 29.365 1.00 14.17 74 SER A C 1
ATOM 522 O O . SER A 1 66 ? 71.797 36.237 29.582 1.00 14.81 74 SER A O 1
ATOM 525 N N . GLY A 1 67 ? 71.700 38.296 28.775 1.00 13.98 75 GLY A N 1
ATOM 526 C CA . GLY A 1 67 ? 70.363 38.085 28.256 1.00 15.76 75 GLY A CA 1
ATOM 527 C C . GLY A 1 67 ? 70.313 36.972 27.208 1.00 17.03 75 GLY A C 1
ATOM 528 O O . GLY A 1 67 ? 71.201 36.843 26.366 1.00 16.77 75 GLY A O 1
ATOM 529 N N . SER A 1 68 ? 69.262 36.149 27.215 1.00 18.78 76 SER A N 1
ATOM 530 C CA . SER A 1 68 ? 69.053 35.070 26.238 1.00 21.37 76 SER A CA 1
ATOM 531 C C . SER A 1 68 ? 69.177 35.438 24.761 1.00 20.65 76 SER A C 1
ATOM 532 O O . SER A 1 68 ? 69.701 34.651 23.987 1.00 21.28 76 SER A O 1
ATOM 535 N N . SER A 1 69 ? 68.707 36.596 24.332 1.00 20.65 77 SER A N 1
ATOM 536 C CA . SER A 1 69 ? 68.746 36.932 22.915 1.00 21.76 77 SER A CA 1
ATOM 537 C C . SER A 1 69 ? 70.070 37.564 22.517 1.00 22.48 77 SER A C 1
ATOM 538 O O . SER A 1 69 ? 70.217 38.047 21.402 1.00 23.43 77 SER A O 1
ATOM 541 N N . GLY A 1 70 ? 71.031 37.570 23.446 1.00 21.62 78 GLY A N 1
ATOM 542 C CA . GLY A 1 70 ? 72.326 38.143 23.169 1.00 21.58 78 GLY A CA 1
ATOM 543 C C . GLY A 1 70 ? 72.535 39.404 23.973 1.00 21.61 78 GLY A C 1
ATOM 544 O O . GLY A 1 70 ? 71.632 39.923 24.641 1.00 21.77 78 GLY A O 1
ATOM 545 N N . SER A 1 71 ? 73.765 39.873 23.843 1.00 21.52 79 SER A N 1
ATOM 546 C CA . SER A 1 71 ? 74.269 41.037 24.535 1.00 21.59 79 SER A CA 1
ATOM 547 C C . SER A 1 71 ? 74.178 42.255 23.640 1.00 21.07 79 SER A C 1
ATOM 548 O O . SER A 1 71 ? 74.737 42.270 22.540 1.00 21.57 79 SER A O 1
ATOM 551 N N . SER A 1 72 ? 73.487 43.285 24.114 1.00 20.96 80 SER A N 1
ATOM 552 C CA . SER A 1 72 ? 73.353 44.584 23.469 1.00 21.53 80 SER A CA 1
ATOM 553 C C . SER A 1 72 ? 74.285 45.639 24.041 1.00 20.75 80 SER A C 1
ATOM 554 O O . SER A 1 72 ? 74.762 45.525 25.176 1.00 18.24 80 SER A O 1
ATOM 557 N N . ALA A 1 73 ? 74.598 46.668 23.248 1.00 19.69 81 ALA A N 1
ATOM 558 C CA . ALA A 1 73 ? 75.401 47.784 23.712 1.00 20.48 81 ALA A CA 1
ATOM 559 C C . ALA A 1 73 ? 74.703 48.440 24.920 1.00 20.79 81 ALA A C 1
ATOM 560 O O . ALA A 1 73 ? 73.491 48.667 24.910 1.00 20.90 81 ALA A O 1
ATOM 562 N N . GLY A 1 74 ? 75.438 48.736 25.991 1.00 20.90 82 GLY A N 1
ATOM 563 C CA . GLY A 1 74 ? 74.828 49.299 27.193 1.00 20.91 82 GLY A CA 1
ATOM 564 C C . GLY A 1 74 ? 74.409 48.226 28.201 1.00 21.90 82 GLY A C 1
ATOM 565 O O . GLY A 1 74 ? 73.802 48.518 29.244 1.00 22.52 82 GLY A O 1
ATOM 566 N N . CYS A 1 75 ? 74.753 46.966 27.903 1.00 21.09 83 CYS A N 1
ATOM 567 C CA . CYS A 1 75 ? 74.425 45.870 28.795 1.00 19.67 83 CYS A CA 1
ATOM 568 C C . CYS A 1 75 ? 75.291 45.923 30.046 1.00 18.74 83 CYS A C 1
ATOM 569 O O . CYS A 1 75 ? 76.443 46.371 30.061 1.00 18.24 83 CYS A O 1
ATOM 572 N N . SER A 1 76 ? 74.660 45.493 31.128 1.00 17.63 84 SER A N 1
ATOM 573 C CA . SER A 1 76 ? 75.264 45.468 32.422 1.00 16.54 84 SER A CA 1
ATOM 574 C C . SER A 1 76 ? 75.734 44.070 32.734 1.00 15.70 84 SER A C 1
ATOM 575 O O . SER A 1 76 ? 75.062 43.047 32.641 1.00 15.43 84 SER A O 1
ATOM 578 N N . ARG A 1 77 ? 76.948 44.136 33.220 1.00 14.77 85 ARG A N 1
ATOM 579 C CA . ARG A 1 77 ? 77.663 43.028 33.805 1.00 15.77 85 ARG A CA 1
ATOM 580 C C . ARG A 1 77 ? 77.081 42.553 35.148 1.00 14.66 85 ARG A C 1
ATOM 581 O O . ARG A 1 77 ? 77.272 41.453 35.659 1.00 15.11 85 ARG A O 1
ATOM 589 N N . ASP A 1 78 ? 76.392 43.501 35.785 1.00 15.11 86 ASP A N 1
ATOM 590 C CA . ASP A 1 78 ? 75.861 43.304 37.121 1.00 14.53 86 ASP A CA 1
ATOM 591 C C . ASP A 1 78 ? 74.841 42.260 37.312 1.00 13.83 86 ASP A C 1
ATOM 592 O O . ASP A 1 78 ? 74.803 41.732 38.424 1.00 14.59 86 ASP A O 1
ATOM 597 N N . CYS A 1 79 ? 74.084 41.926 36.271 1.00 12.39 87 CYS A N 1
ATOM 598 C CA . CYS A 1 79 ? 73.147 40.824 36.428 1.00 14.13 87 CYS A CA 1
ATOM 599 C C . CYS A 1 79 ? 73.869 39.541 36.849 1.00 15.39 87 CYS A C 1
ATOM 600 O O . CYS A 1 79 ? 73.292 38.690 37.510 1.00 17.71 87 CYS A O 1
ATOM 603 N N . ASP A 1 80 ? 75.171 39.457 36.566 1.00 15.35 88 ASP A N 1
ATOM 604 C CA . ASP A 1 80 ? 75.988 38.303 36.844 1.00 16.05 88 ASP A CA 1
ATOM 605 C C . ASP A 1 80 ? 76.913 38.502 38.018 1.00 16.73 88 ASP A C 1
ATOM 606 O O . ASP A 1 80 ? 77.654 37.599 38.380 1.00 19.01 88 ASP A O 1
ATOM 611 N N . GLU A 1 81 ? 76.937 39.655 38.647 1.00 16.72 89 GLU A N 1
ATOM 612 C CA . GLU A 1 81 ? 77.826 39.837 39.759 1.00 17.44 89 GLU A CA 1
ATOM 613 C C . GLU A 1 81 ? 77.185 39.277 41.035 1.00 18.19 89 GLU A C 1
ATOM 614 O O . GLU A 1 81 ? 75.997 38.907 41.052 1.00 17.06 89 GLU A O 1
ATOM 620 N N . PRO A 1 82 ? 77.930 39.119 42.138 1.00 18.34 90 PRO A N 1
ATOM 621 C CA . PRO A 1 82 ? 77.379 38.715 43.434 1.00 17.82 90 PRO A CA 1
ATOM 622 C C . PRO A 1 82 ? 76.248 39.637 43.890 1.00 17.04 90 PRO A C 1
ATOM 623 O O . PRO A 1 82 ? 76.305 40.859 43.726 1.00 15.85 90 PRO A O 1
ATOM 627 N N . LEU A 1 83 ? 75.211 38.992 44.425 1.00 17.80 91 LEU A N 1
ATOM 628 C CA . LEU A 1 83 ? 73.972 39.615 44.903 1.00 18.08 91 LEU A CA 1
ATOM 629 C C . LEU A 1 83 ? 74.095 40.004 46.373 1.00 19.28 91 LEU A C 1
ATOM 630 O O . LEU A 1 83 ? 73.240 40.692 46.909 1.00 18.47 91 LEU A O 1
ATOM 635 N N . THR A 1 84 ? 75.238 39.680 46.991 1.00 20.27 92 THR A N 1
ATOM 636 C CA . THR A 1 84 ? 75.496 39.806 48.421 1.00 20.66 92 THR A CA 1
ATOM 637 C C . THR A 1 84 ? 75.049 41.070 49.143 1.00 20.53 92 THR A C 1
ATOM 638 O O . THR A 1 84 ? 74.416 41.033 50.196 1.00 20.36 92 THR A O 1
ATOM 642 N N . SER A 1 85 ? 75.417 42.180 48.528 1.00 20.33 93 SER A N 1
ATOM 643 C CA . SER A 1 85 ? 75.232 43.518 49.075 1.00 20.54 93 SER A CA 1
ATOM 644 C C . SER A 1 85 ? 73.936 44.209 48.654 1.00 18.93 93 SER A C 1
ATOM 645 O O . SER A 1 85 ? 73.632 45.291 49.146 1.00 18.87 93 SER A O 1
ATOM 648 N N . LEU A 1 86 ? 73.214 43.628 47.681 1.00 16.71 94 LEU A N 1
ATOM 649 C CA . LEU A 1 86 ? 72.040 44.259 47.114 1.00 14.24 94 LEU A CA 1
ATOM 650 C C . LEU A 1 86 ? 70.807 44.227 48.008 1.00 12.61 94 LEU A C 1
ATOM 651 O O . LEU A 1 86 ? 70.596 43.339 48.842 1.00 11.75 94 LEU A O 1
ATOM 656 N N . THR A 1 87 ? 69.967 45.233 47.811 1.00 12.17 95 THR A N 1
ATOM 657 C CA . THR A 1 87 ? 68.689 45.288 48.484 1.00 12.55 95 THR A CA 1
ATOM 658 C C . THR A 1 87 ? 67.689 44.484 47.661 1.00 11.76 95 THR A C 1
ATOM 659 O O . THR A 1 87 ? 67.678 44.669 46.440 1.00 11.02 95 THR A O 1
ATOM 663 N N . PRO A 1 88 ? 66.822 43.634 48.241 1.00 12.16 96 PRO A N 1
ATOM 664 C CA . PRO A 1 88 ? 65.775 42.926 47.505 1.00 12.62 96 PRO A CA 1
ATOM 665 C C . PRO A 1 88 ? 64.694 43.908 47.032 1.00 12.71 96 PRO A C 1
ATOM 666 O O . PRO A 1 88 ? 63.910 44.406 47.854 1.00 12.61 96 PRO A O 1
ATOM 670 N N . ARG A 1 89 ? 64.676 44.277 45.762 1.00 11.67 97 ARG A N 1
ATOM 671 C CA . ARG A 1 89 ? 63.680 45.200 45.252 1.00 12.37 97 ARG A CA 1
ATOM 672 C C . ARG A 1 89 ? 63.564 45.046 43.741 1.00 11.72 97 ARG A C 1
ATOM 673 O O . ARG A 1 89 ? 64.125 44.123 43.164 1.00 11.15 97 ARG A O 1
ATOM 681 N N . CYS A 1 90 ? 62.893 45.974 43.081 1.00 12.58 98 CYS A N 1
ATOM 682 C CA . CYS A 1 90 ? 62.451 45.781 41.721 1.00 12.14 98 CYS A CA 1
ATOM 683 C C . CYS A 1 90 ? 63.030 46.659 40.638 1.00 12.17 98 CYS A C 1
ATOM 684 O O . CYS A 1 90 ? 62.600 46.569 39.486 1.00 12.85 98 CYS A O 1
ATOM 687 N N . ASN A 1 91 ? 63.933 47.556 41.007 1.00 11.38 99 ASN A N 1
ATOM 688 C CA . ASN A 1 91 ? 64.491 48.520 40.069 1.00 11.52 99 ASN A CA 1
ATOM 689 C C . ASN A 1 91 ? 65.532 48.046 39.059 1.00 10.39 99 ASN A C 1
ATOM 690 O O . ASN A 1 91 ? 65.815 48.822 38.126 1.00 10.55 99 ASN A O 1
ATOM 695 N N . THR A 1 92 ? 66.188 46.891 39.180 1.00 8.65 100 THR A N 1
ATOM 696 C CA . THR A 1 92 ? 67.109 46.452 38.146 1.00 9.62 100 THR A CA 1
ATOM 697 C C . THR A 1 92 ? 66.990 44.946 38.110 1.00 9.78 100 THR A C 1
ATOM 698 O O . THR A 1 92 ? 66.507 44.354 39.091 1.00 10.92 100 THR A O 1
ATOM 702 N N . ALA A 1 93 ? 67.583 44.305 37.100 1.00 10.33 101 ALA A N 1
ATOM 703 C CA . ALA A 1 93 ? 67.537 42.862 36.946 1.00 10.36 101 ALA A CA 1
ATOM 704 C C . ALA A 1 9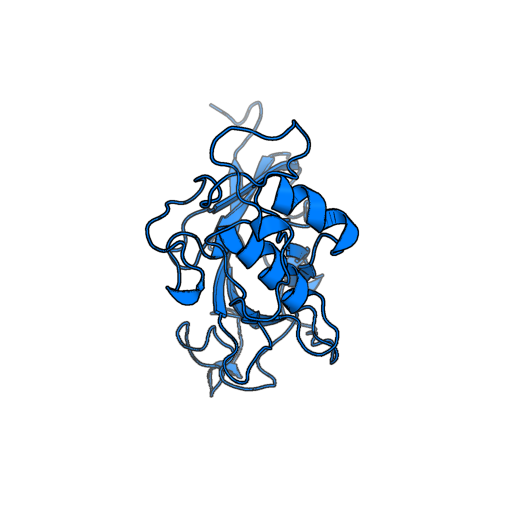3 ? 68.257 42.194 38.097 1.00 10.40 101 ALA A C 1
ATOM 705 O O . ALA A 1 93 ? 67.778 41.167 38.604 1.00 9.65 101 ALA A O 1
ATOM 707 N N . TRP A 1 94 ? 69.354 42.804 38.563 1.00 10.24 102 TRP A N 1
ATOM 708 C CA . TRP A 1 94 ? 70.101 42.193 39.646 1.00 11.04 102 TRP A CA 1
ATOM 709 C C . TRP A 1 94 ? 69.412 42.400 40.986 1.00 10.72 102 TRP A C 1
ATOM 710 O O . TRP A 1 94 ? 69.520 41.533 41.855 1.00 10.45 102 TRP A O 1
ATOM 721 N N . ASN A 1 95 ? 68.637 43.469 41.175 1.00 11.05 103 ASN A N 1
ATOM 722 C CA . ASN A 1 95 ? 67.943 43.643 42.456 1.00 11.62 103 ASN A CA 1
ATOM 723 C C . ASN A 1 95 ? 66.783 42.667 42.558 1.00 11.74 103 ASN A C 1
ATOM 724 O O . ASN A 1 95 ? 66.518 42.096 43.632 1.00 12.03 103 ASN A O 1
ATOM 729 N N . ARG A 1 96 ? 66.175 42.383 41.410 1.00 10.63 104 ARG A N 1
ATOM 730 C CA . ARG A 1 96 ? 65.141 41.367 41.329 1.00 10.46 104 ARG A CA 1
ATOM 731 C C . ARG A 1 96 ? 65.696 39.968 41.502 1.00 10.44 104 ARG A C 1
ATOM 732 O O . ARG A 1 96 ? 65.002 39.083 41.993 1.00 10.71 104 ARG A O 1
ATOM 740 N N . LEU A 1 97 ? 66.951 39.688 41.091 1.00 10.04 105 LEU A N 1
ATOM 741 C CA . LEU A 1 97 ? 67.578 38.394 41.364 1.00 8.70 105 LEU A CA 1
ATOM 742 C C . LEU A 1 97 ? 67.765 38.254 42.871 1.00 9.09 105 LEU A C 1
ATOM 743 O O . LEU A 1 97 ? 67.615 37.190 43.468 1.00 8.02 105 LEU A O 1
ATOM 748 N N . LYS A 1 98 ? 68.117 39.386 43.493 1.00 9.47 106 LYS A N 1
ATOM 749 C CA . LYS A 1 98 ? 68.294 39.438 44.928 1.00 10.70 106 LYS A CA 1
ATOM 750 C C . LYS A 1 98 ? 66.942 39.205 45.620 1.00 11.01 106 LYS A C 1
ATOM 751 O O . LYS A 1 98 ? 66.867 38.429 46.577 1.00 10.52 106 LYS A O 1
ATOM 757 N N . LEU A 1 99 ? 65.874 39.834 45.113 1.00 10.96 107 LEU A N 1
ATOM 758 C CA . LEU A 1 99 ? 64.525 39.618 45.600 1.00 11.52 107 LEU A CA 1
ATOM 759 C C . LEU A 1 99 ? 64.150 38.134 45.474 1.00 11.73 107 LEU A C 1
ATOM 760 O O . LEU A 1 99 ? 63.617 37.561 46.432 1.00 11.93 107 LEU A O 1
ATOM 765 N N . ASP A 1 100 ? 64.487 37.475 44.360 1.00 11.34 108 ASP A N 1
ATOM 766 C CA . ASP A 1 100 ? 64.215 36.063 44.213 1.00 11.19 108 ASP A CA 1
ATOM 767 C C . ASP A 1 100 ? 64.992 35.243 45.233 1.00 11.12 108 ASP A C 1
ATOM 768 O O . ASP A 1 100 ? 64.506 34.242 45.752 1.00 10.38 108 ASP A O 1
ATOM 773 N N . GLN A 1 101 ? 66.240 35.606 45.483 1.00 12.15 109 GLN A N 1
ATOM 774 C CA . GLN A 1 101 ? 67.070 34.921 46.450 1.00 12.28 109 GLN A CA 1
ATOM 775 C C . GLN A 1 101 ? 66.402 34.991 47.819 1.00 11.35 109 GLN A C 1
ATOM 776 O O . GLN A 1 101 ? 66.283 33.949 48.475 1.00 10.79 109 GLN A O 1
ATOM 782 N N . VAL A 1 102 ? 65.914 36.179 48.197 1.00 11.01 110 VAL A N 1
ATOM 783 C CA . VAL A 1 102 ? 65.306 36.398 49.507 1.00 12.24 110 VAL A CA 1
ATOM 784 C C . VAL A 1 102 ? 63.983 35.637 49.626 1.00 12.06 110 VAL A C 1
ATOM 785 O O . VAL A 1 102 ? 63.765 34.919 50.613 1.00 12.04 110 VAL A O 1
ATOM 789 N N . THR A 1 103 ? 63.098 35.719 48.620 1.00 11.39 111 THR A N 1
ATOM 790 C CA . THR A 1 103 ? 61.837 34.996 48.639 1.00 10.94 111 THR A CA 1
ATOM 791 C C . THR A 1 103 ? 62.031 33.476 48.671 1.00 10.80 111 THR A C 1
ATOM 792 O O . THR A 1 103 ? 61.120 32.749 49.065 1.00 10.46 111 THR A O 1
ATOM 796 N N . HIS A 1 104 ? 63.176 32.952 48.220 1.00 9.83 112 HIS A N 1
ATOM 797 C CA . HIS A 1 104 ? 63.425 31.521 48.213 1.00 10.28 112 HIS A CA 1
ATOM 798 C C . HIS A 1 104 ? 64.297 30.952 49.318 1.00 11.20 112 HIS A C 1
ATOM 799 O O . HIS A 1 104 ? 64.352 29.726 49.504 1.00 10.22 112 HIS A O 1
ATOM 806 N N . LYS A 1 105 ? 65.090 31.763 50.026 1.00 11.88 113 LYS A N 1
ATOM 807 C CA . LYS A 1 105 ? 66.004 31.211 51.023 1.00 12.24 113 LYS A CA 1
ATOM 808 C C . LYS A 1 105 ? 65.240 30.733 52.244 1.00 11.81 113 LYS A C 1
ATOM 809 O O . LYS A 1 105 ? 64.405 31.458 52.777 1.00 10.29 113 LYS A O 1
ATOM 815 N N . SER A 1 106 ? 65.617 29.557 52.744 1.00 12.66 114 SER A N 1
ATOM 816 C CA . SER A 1 106 ? 64.852 28.951 53.829 1.00 14.94 114 SER A CA 1
ATOM 817 C C . SER A 1 106 ? 64.780 29.777 55.109 1.00 15.35 114 SER A C 1
ATOM 818 O O . SER A 1 106 ? 63.787 29.735 55.827 1.00 17.40 114 SER A O 1
ATOM 821 N N . SER A 1 107 ? 65.809 30.579 55.330 1.00 15.07 115 SER A N 1
ATOM 822 C CA . SER A 1 107 ? 65.876 31.430 56.506 1.00 14.40 115 SER A CA 1
ATOM 823 C C . SER A 1 107 ? 65.149 32.762 56.328 1.00 13.30 115 SER A C 1
ATOM 824 O O . SER A 1 107 ? 65.159 33.609 57.231 1.00 12.88 115 SER A O 1
ATOM 827 N N . GLU A 1 108 ? 64.646 33.044 55.123 1.00 12.45 116 GLU A N 1
ATOM 828 C CA . GLU A 1 108 ? 63.986 34.319 54.867 1.00 12.87 116 GLU A CA 1
ATOM 829 C C . GLU A 1 108 ? 62.575 34.090 54.327 1.00 12.88 116 GLU A C 1
ATOM 830 O O . GLU A 1 108 ? 61.686 33.658 55.080 1.00 12.26 116 GLU A O 1
ATOM 836 N N . GLY A 1 109 ? 62.322 34.364 53.035 1.00 12.44 117 GLY A N 1
ATOM 837 C CA . GLY A 1 109 ? 61.011 34.189 52.427 1.00 10.22 117 GLY A CA 1
ATOM 838 C C . GLY A 1 1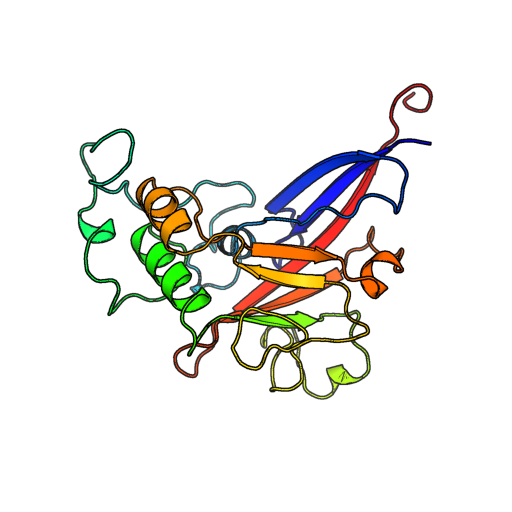09 ? 60.127 35.405 52.603 1.00 9.74 117 GLY A C 1
ATOM 839 O O . GLY A 1 109 ? 60.615 36.531 52.736 1.00 9.01 117 GLY A O 1
ATOM 840 N N . PHE A 1 110 ? 58.811 35.208 52.501 1.00 9.91 118 PHE A N 1
ATOM 841 C CA . PHE A 1 110 ? 57.830 36.266 52.681 1.00 9.55 118 PHE A CA 1
ATOM 842 C C . PHE A 1 110 ? 56.611 35.663 53.359 1.00 8.72 118 PHE A C 1
ATOM 843 O O . PHE A 1 110 ? 56.361 34.457 53.248 1.00 8.68 118 PHE A O 1
ATOM 851 N N . TYR A 1 111 ? 55.784 36.500 53.973 1.00 10.12 119 TYR A N 1
ATOM 852 C CA . TYR A 1 111 ? 54.555 36.051 54.626 1.00 10.03 119 TYR A CA 1
ATOM 853 C C . TYR A 1 111 ? 53.444 37.060 54.311 1.00 8.89 119 TYR A C 1
ATOM 854 O O . TYR A 1 111 ? 53.711 38.229 53.986 1.00 9.08 119 TYR A O 1
ATOM 863 N N . VAL A 1 112 ? 52.194 36.614 54.345 1.00 9.72 120 VAL A N 1
ATOM 864 C CA . VAL A 1 112 ? 51.062 37.422 53.901 1.00 10.39 120 VAL A CA 1
ATOM 865 C C . VAL A 1 112 ? 50.047 37.546 55.024 1.00 11.14 120 VAL A C 1
ATOM 866 O O . VAL A 1 112 ? 49.744 36.514 55.651 1.00 11.83 120 VAL A O 1
ATOM 870 N N . CYS A 1 113 ? 49.465 38.722 55.230 1.00 10.82 121 CYS A N 1
ATOM 871 C CA . CYS A 1 113 ? 48.460 38.892 56.268 1.00 11.86 121 CYS A CA 1
ATOM 872 C C . CYS A 1 113 ? 47.199 39.484 55.649 1.00 12.51 121 CYS A C 1
ATOM 873 O O . CYS A 1 113 ? 47.310 40.283 54.704 1.00 10.91 121 CYS A O 1
ATOM 876 N N . PRO A 1 114 ? 45.988 39.060 56.065 1.00 13.01 122 PRO A N 1
ATOM 877 C CA . PRO A 1 114 ? 44.714 39.588 55.584 1.00 13.22 122 PRO A CA 1
ATOM 878 C C . PRO A 1 114 ? 44.350 41.010 55.961 1.00 14.73 122 PRO A C 1
ATOM 879 O O . PRO A 1 114 ? 44.618 41.496 57.060 1.00 16.07 122 PRO A O 1
ATOM 883 N N . GLY A 1 115 ? 43.677 41.672 55.016 1.00 13.86 123 GLY A N 1
ATOM 884 C CA . GLY A 1 115 ? 43.202 43.022 55.226 1.00 14.05 123 GLY A CA 1
ATOM 885 C C . GLY A 1 115 ? 41.835 43.019 55.875 1.00 15.89 123 GLY A C 1
ATOM 886 O O . GLY A 1 115 ? 41.486 42.137 56.668 1.00 16.13 123 GLY A O 1
ATOM 887 N N . SER A 1 116 ? 40.989 43.925 55.406 1.00 15.59 124 SER A N 1
ATOM 888 C CA . SER A 1 116 ? 39.655 44.188 55.925 1.00 16.46 124 SER A CA 1
ATOM 889 C C . SER A 1 116 ? 38.705 43.026 56.192 1.00 17.17 124 SER A C 1
ATOM 890 O O . SER A 1 116 ? 37.714 43.205 56.878 1.00 18.42 124 SER A O 1
ATOM 893 N N . HIS A 1 117 ? 38.903 41.852 55.596 1.00 16.23 125 HIS A N 1
ATOM 894 C CA . HIS A 1 117 ? 38.072 40.691 55.871 1.00 16.65 125 HIS A CA 1
ATOM 895 C C . HIS A 1 117 ? 38.486 39.902 57.116 1.00 17.53 125 HIS A C 1
ATOM 896 O O . HIS A 1 117 ? 37.940 38.827 57.368 1.00 16.23 125 HIS A O 1
ATOM 903 N N . ARG A 1 118 ? 39.559 40.346 57.790 1.00 19.73 126 ARG A N 1
ATOM 904 C CA . ARG A 1 118 ? 40.023 39.747 59.039 1.00 22.31 126 ARG A CA 1
ATOM 905 C C . ARG A 1 118 ? 38.994 39.982 60.139 1.00 24.87 126 ARG A C 1
ATOM 906 O O . ARG A 1 118 ? 38.319 41.013 60.168 1.00 23.85 126 ARG A O 1
ATOM 914 N N . PRO A 1 119 ? 38.860 39.060 61.098 1.00 28.73 127 PRO A N 1
ATOM 915 C CA . PRO A 1 119 ? 38.111 39.292 62.338 1.00 31.76 127 PRO A CA 1
ATOM 916 C C . PRO A 1 119 ? 38.741 40.362 63.221 1.00 34.90 127 PRO A C 1
ATOM 917 O O . PRO A 1 119 ? 39.631 41.107 62.838 1.00 34.26 127 PRO A O 1
ATOM 921 N N . ARG A 1 120 ? 38.356 40.335 64.493 1.00 39.92 128 ARG A N 1
ATOM 922 C CA . ARG A 1 120 ? 38.976 41.046 65.615 1.00 43.18 128 ARG A CA 1
ATOM 923 C C . ARG A 1 120 ? 40.497 40.930 65.728 1.00 45.44 128 ARG A C 1
ATOM 924 O O . ARG A 1 120 ? 41.029 41.335 66.732 1.00 46.37 128 ARG A O 1
ATOM 932 N N . GLU A 1 121 ? 41.244 40.363 64.777 1.00 47.29 129 GLU A N 1
ATOM 933 C CA . GLU A 1 121 ? 42.693 40.374 64.682 1.00 49.02 129 GLU A CA 1
ATOM 934 C C . GLU A 1 121 ? 43.148 41.793 64.289 1.00 48.92 129 GLU A C 1
ATOM 935 O O . GLU A 1 121 ? 44.334 42.077 64.108 1.00 48.83 129 GLU A O 1
ATOM 941 N N . ALA A 1 122 ? 42.205 42.734 64.173 1.00 48.93 130 ALA A N 1
ATOM 942 C CA . ALA A 1 122 ? 42.525 44.149 64.027 1.00 48.86 130 ALA A CA 1
ATOM 943 C C . ALA A 1 122 ? 43.390 44.549 65.207 1.00 48.61 130 ALA A C 1
ATOM 944 O O . ALA A 1 122 ? 44.466 45.158 65.004 1.00 47.77 130 ALA A O 1
ATOM 946 N N . LYS A 1 123 ? 42.957 44.069 66.356 1.00 49.02 131 LYS A N 1
ATOM 947 C CA . LYS A 1 123 ? 43.462 44.433 67.673 1.00 48.44 131 LYS A CA 1
ATOM 948 C C . LYS A 1 123 ? 44.960 44.794 67.775 1.00 47.27 131 LYS A C 1
ATOM 949 O O . LYS A 1 123 ? 45.289 45.665 68.533 1.00 48.49 131 LYS A O 1
ATOM 955 N N . SER A 1 124 ? 45.844 44.183 66.945 1.00 43.60 132 SER A N 1
ATOM 956 C CA . SER A 1 124 ? 47.138 44.767 66.916 1.00 40.36 132 SER A CA 1
ATOM 957 C C . SER A 1 124 ? 47.742 44.463 65.570 1.00 36.24 132 SER A C 1
ATOM 958 O O . SER A 1 124 ? 48.798 45.031 65.316 1.00 37.78 132 SER A O 1
ATOM 961 N N . CYS A 1 125 ? 47.067 43.761 64.626 1.00 31.29 133 CYS A N 1
ATOM 962 C CA . CYS A 1 125 ? 47.754 43.469 63.368 1.00 26.60 133 CYS A CA 1
ATOM 963 C C . CYS A 1 125 ? 48.035 44.682 62.486 1.00 23.58 133 CYS A C 1
ATOM 964 O O . CYS A 1 125 ? 48.956 44.652 61.656 1.00 20.96 133 CYS A O 1
ATOM 967 N N . GLY A 1 126 ? 47.336 45.780 62.765 1.00 21.71 134 GLY A N 1
ATOM 968 C CA . GLY A 1 126 ? 47.672 47.045 62.151 1.00 20.54 134 GLY A CA 1
ATOM 969 C C . GLY A 1 126 ? 47.040 47.308 60.803 1.00 20.17 134 GLY A C 1
ATOM 970 O O . GLY A 1 126 ? 46.267 46.522 60.249 1.00 20.05 134 GLY A O 1
ATOM 971 N N . GLY A 1 127 ? 47.337 48.507 60.318 1.00 19.70 135 GLY A N 1
ATOM 972 C CA . GLY A 1 127 ? 46.820 48.949 59.040 1.00 19.13 135 GLY A CA 1
ATOM 973 C C . GLY A 1 127 ? 47.832 48.683 57.922 1.00 19.53 135 GLY A C 1
ATOM 974 O O . GLY A 1 127 ? 48.828 47.953 58.100 1.00 18.23 135 GLY A O 1
ATOM 975 N N . PRO A 1 128 ? 47.639 49.303 56.738 1.00 18.60 136 PRO A N 1
ATOM 976 C CA . PRO A 1 128 ? 48.510 49.176 55.572 1.00 17.60 136 PRO A CA 1
ATOM 977 C C . PRO A 1 128 ? 49.969 49.534 55.834 1.00 17.05 136 PRO A C 1
ATOM 978 O O . PRO A 1 128 ? 50.863 48.992 55.199 1.00 15.96 136 PRO A O 1
ATOM 982 N N . ASP A 1 129 ? 50.216 50.421 56.807 1.00 17.09 137 ASP A N 1
ATOM 983 C CA . ASP A 1 129 ? 51.559 50.812 57.215 1.00 16.26 137 ASP A CA 1
ATOM 984 C C . ASP A 1 129 ? 52.338 49.636 57.771 1.00 15.34 137 ASP A C 1
ATOM 985 O O . ASP A 1 129 ? 53.542 49.557 57.551 1.00 16.57 137 ASP A O 1
ATOM 990 N N . SER A 1 130 ? 51.683 48.691 58.448 1.00 14.37 138 SER A N 1
ATOM 991 C CA . SER A 1 130 ? 52.354 47.488 58.911 1.00 13.14 138 SER A CA 1
ATOM 992 C C . SER A 1 130 ? 52.066 46.341 57.942 1.00 12.21 138 SER A C 1
ATOM 993 O O . SER A 1 130 ? 52.367 45.188 58.229 1.00 10.30 138 SER A O 1
ATOM 996 N N . PHE A 1 131 ? 51.448 46.618 56.776 1.00 13.27 139 PHE A N 1
ATOM 997 C CA . PHE A 1 131 ? 51.017 45.652 55.740 1.00 13.77 139 PHE A CA 1
ATOM 998 C C . PHE A 1 131 ? 50.140 44.556 56.347 1.00 14.59 139 PHE A C 1
ATOM 999 O O . PHE A 1 131 ? 50.134 43.383 55.970 1.00 15.56 139 PHE A O 1
ATOM 1007 N N . TYR A 1 132 ? 49.320 45.053 57.288 1.00 15.09 140 TYR A N 1
ATOM 1008 C CA . TYR A 1 132 ? 48.423 44.265 58.124 1.00 14.81 140 TYR A CA 1
ATOM 1009 C C . TYR A 1 132 ? 49.215 43.185 58.891 1.00 13.73 140 TYR A C 1
ATOM 1010 O O . TYR A 1 132 ? 48.649 42.209 59.368 1.00 12.93 140 TYR A O 1
ATOM 1019 N N . CYS A 1 133 ? 50.530 43.285 59.087 1.00 14.50 141 CYS A N 1
ATOM 1020 C CA . CYS A 1 133 ? 51.317 42.251 59.786 1.00 16.01 141 CYS A CA 1
ATOM 1021 C C . CYS A 1 133 ? 52.156 42.959 60.860 1.00 16.37 141 CYS A C 1
ATOM 1022 O O . CYS A 1 133 ? 53.389 42.973 60.806 1.00 17.73 141 CYS A O 1
ATOM 1025 N N . ALA A 1 134 ? 51.554 43.624 61.842 1.00 16.01 142 ALA A N 1
ATOM 1026 C CA . ALA A 1 134 ? 52.376 44.317 62.831 1.00 15.79 142 ALA A CA 1
ATOM 1027 C C . ALA A 1 134 ? 53.051 43.317 63.761 1.00 16.11 142 ALA A C 1
ATOM 1028 O O . ALA A 1 134 ? 54.172 43.551 64.220 1.00 16.90 142 ALA A O 1
ATOM 1030 N N . SER A 1 135 ? 52.416 42.157 64.000 1.00 15.78 143 SER A N 1
ATOM 1031 C CA . SER A 1 135 ? 52.940 41.110 64.877 1.00 15.93 143 SER A CA 1
ATOM 1032 C C . SER A 1 135 ? 52.878 39.688 64.318 1.00 14.94 143 SER A C 1
ATOM 1033 O O . SER A 1 135 ? 52.091 39.442 63.388 1.00 15.37 143 SER A O 1
ATOM 1036 N N . TRP A 1 136 ? 53.683 38.723 64.805 1.00 13.96 144 TRP A N 1
ATOM 1037 C CA . TRP A 1 136 ? 53.572 37.330 64.394 1.00 13.14 144 TRP A CA 1
ATOM 1038 C C . TRP A 1 136 ? 52.240 36.799 64.866 1.00 13.28 144 TRP A C 1
ATOM 1039 O O . TRP A 1 136 ? 51.715 37.223 65.894 1.00 13.65 144 TRP A O 1
ATOM 1050 N N . GLY A 1 137 ? 51.661 35.899 64.080 1.00 12.34 145 GLY A N 1
ATOM 1051 C CA . GLY A 1 137 ? 50.296 35.494 64.355 1.00 13.23 145 GLY A CA 1
ATOM 1052 C C . GLY A 1 137 ? 49.337 36.165 63.365 1.00 12.47 145 GLY A C 1
ATOM 1053 O O . GLY A 1 137 ? 48.349 35.565 63.019 1.00 12.69 145 GLY A O 1
ATOM 1054 N N . CYS A 1 138 ? 49.682 37.311 62.777 1.00 13.02 146 CYS A N 1
ATOM 1055 C CA . CYS A 1 138 ? 48.824 38.014 61.809 1.00 13.72 146 CYS A CA 1
ATOM 1056 C C . CYS A 1 138 ? 48.807 37.375 60.418 1.00 13.59 146 CYS A C 1
ATOM 1057 O O . CYS A 1 138 ? 47.848 37.474 59.646 1.00 12.20 146 CYS A O 1
ATOM 1060 N N . GLU A 1 139 ? 49.907 36.689 60.106 1.00 14.50 147 GLU A N 1
ATOM 1061 C CA . GLU A 1 139 ? 50.084 36.117 58.791 1.00 13.71 147 GLU A CA 1
ATOM 1062 C C . GLU A 1 139 ? 49.353 34.806 58.660 1.00 15.37 147 GLU A C 1
ATOM 1063 O O . GLU A 1 139 ? 49.368 33.967 59.563 1.00 15.79 147 GLU A O 1
ATOM 1069 N N . THR A 1 140 ? 48.696 34.694 57.522 1.00 15.56 148 THR A N 1
ATOM 1070 C CA . THR A 1 140 ? 47.960 33.491 57.229 1.00 16.00 148 THR A CA 1
ATOM 1071 C C . THR A 1 140 ? 48.566 32.655 56.108 1.00 15.45 148 THR A C 1
ATOM 1072 O O . THR A 1 140 ? 48.105 31.537 55.914 1.00 15.54 148 THR A O 1
ATOM 1076 N N . THR A 1 141 ? 49.617 33.115 55.403 1.00 15.99 149 THR A N 1
ATOM 1077 C CA . THR A 1 141 ? 50.254 32.375 54.298 1.00 15.33 149 THR A CA 1
ATOM 1078 C C . THR A 1 141 ? 51.650 32.919 54.070 1.00 15.04 149 THR A C 1
ATOM 1079 O O . THR A 1 141 ? 52.044 33.858 54.751 1.00 14.78 149 THR A O 1
ATOM 1083 N N . GLY A 1 142 ? 52.285 32.491 52.988 1.00 15.69 150 GLY A N 1
ATOM 1084 C CA . GLY A 1 142 ? 53.554 33.026 52.556 1.00 17.13 150 GLY A CA 1
ATOM 1085 C C . GLY A 1 142 ? 54.526 31.869 52.372 1.00 17.14 150 GLY A C 1
ATOM 1086 O O . GLY A 1 142 ? 54.180 30.717 52.642 1.00 18.65 150 GLY A O 1
ATOM 1087 N N . ARG A 1 143 ? 55.720 32.097 51.875 1.00 16.15 151 ARG A N 1
ATOM 1088 C CA . ARG A 1 143 ? 56.675 31.017 51.791 1.00 15.65 151 ARG A CA 1
ATOM 1089 C C . ARG A 1 143 ? 57.632 31.406 52.901 1.00 14.59 151 ARG A C 1
ATOM 1090 O O . ARG A 1 143 ? 58.432 32.310 52.689 1.00 13.28 151 ARG A O 1
ATOM 1098 N N . VAL A 1 144 ? 57.479 30.885 54.114 1.00 14.81 152 VAL A N 1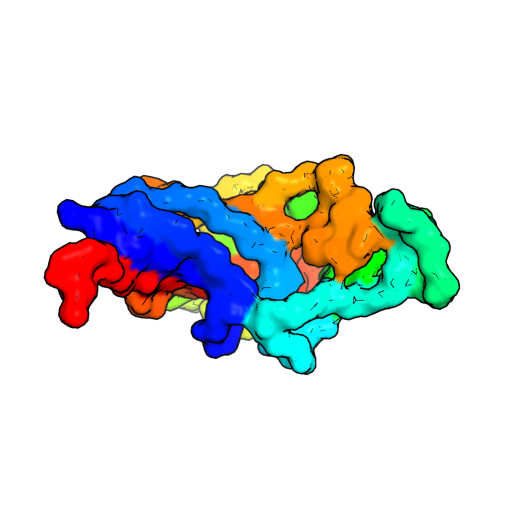
ATOM 1099 C CA . VAL A 1 144 ? 58.439 31.064 55.200 1.00 14.49 152 VAL A CA 1
ATOM 1100 C C . VAL A 1 144 ? 58.439 29.724 55.894 1.00 14.96 152 VAL A C 1
ATOM 1101 O O . VAL A 1 144 ? 57.430 29.002 55.893 1.00 15.72 152 VAL A O 1
ATOM 1105 N N . TYR A 1 145 ? 59.497 29.399 56.621 1.00 14.40 153 TYR A N 1
ATOM 1106 C CA . TYR A 1 145 ? 59.653 28.041 57.127 1.00 12.89 153 TYR A CA 1
ATOM 1107 C C . TYR A 1 145 ? 58.636 27.592 58.158 1.00 11.97 153 TYR A C 1
ATOM 1108 O O . TYR A 1 145 ? 58.394 26.402 58.244 1.00 12.21 153 TYR A O 1
ATOM 1117 N N . TRP A 1 146 ? 58.034 28.472 58.950 1.00 11.25 154 TRP A N 1
ATOM 1118 C CA . TRP A 1 146 ? 57.043 28.023 59.916 1.00 12.31 154 TRP A CA 1
ATOM 1119 C C . TRP A 1 146 ? 55.679 27.713 59.289 1.00 13.64 154 TRP A C 1
ATOM 1120 O O . TRP A 1 146 ? 54.685 27.449 59.973 1.00 14.63 154 TRP A O 1
ATOM 1131 N N . LYS A 1 147 ? 55.610 27.788 57.965 1.00 13.65 155 LYS A N 1
ATOM 1132 C CA . LYS A 1 147 ? 54.432 27.565 57.172 1.00 14.63 155 LYS A CA 1
ATOM 1133 C C . LYS A 1 147 ? 53.061 27.982 57.732 1.00 15.21 155 LYS A C 1
ATOM 1134 O O . LYS A 1 147 ? 52.212 27.161 58.107 1.00 15.44 155 LYS A O 1
ATOM 1140 N N . PRO A 1 148 ? 52.847 29.307 57.869 1.00 15.65 156 PRO A N 1
ATOM 1141 C CA . PRO A 1 148 ? 51.609 29.892 58.372 1.00 16.32 156 PRO A CA 1
ATOM 1142 C C . PRO A 1 148 ? 50.456 29.501 57.464 1.00 17.99 156 PRO A C 1
ATOM 1143 O O . PRO A 1 148 ? 50.605 29.494 56.242 1.00 19.04 156 PRO A O 1
ATOM 1147 N N . SER A 1 149 ? 49.355 29.089 58.056 1.00 18.47 157 SER A N 1
ATOM 1148 C CA . SER A 1 149 ? 48.173 28.752 57.276 1.00 18.51 157 SER A CA 1
ATOM 1149 C C . SER A 1 149 ? 46.970 29.237 58.075 1.00 18.35 157 SER A C 1
ATOM 1150 O O . SER A 1 149 ? 47.119 29.759 59.193 1.00 17.62 157 SER A O 1
ATOM 1153 N N . SER A 1 150 ? 45.765 29.068 57.550 1.00 17.64 158 SER A N 1
ATOM 1154 C CA . SER A 1 150 ? 44.536 29.470 58.209 1.00 17.10 158 SER A CA 1
ATOM 1155 C C . SER A 1 150 ? 43.405 28.610 57.661 1.00 17.59 158 SER A C 1
ATOM 1156 O O . SER A 1 150 ? 43.492 28.070 56.550 1.00 17.62 158 SER A O 1
ATOM 1159 N N . SER A 1 151 ? 42.356 28.407 58.471 1.00 16.01 159 SER A N 1
ATOM 1160 C CA . SER A 1 151 ? 41.219 27.686 57.952 1.00 15.55 159 SER A CA 1
ATOM 1161 C C . SER A 1 151 ? 40.130 28.662 57.510 1.00 15.82 159 SER A C 1
ATOM 1162 O O . SER A 1 151 ? 39.092 28.207 57.015 1.00 15.34 159 SER A O 1
ATOM 1165 N N . TRP A 1 152 ? 40.300 29.989 57.664 1.00 15.19 160 TRP A N 1
ATOM 1166 C CA . TRP A 1 152 ? 39.284 30.911 57.221 1.00 15.76 160 TRP A CA 1
ATOM 1167 C C . TRP A 1 152 ? 39.767 31.789 56.069 1.00 15.55 160 TRP A C 1
ATOM 1168 O O . TRP A 1 152 ? 38.959 32.251 55.257 1.00 15.74 160 TRP A O 1
ATOM 1179 N N . ASP A 1 153 ? 41.067 32.104 55.965 1.00 15.05 161 ASP A N 1
ATOM 1180 C CA . ASP A 1 153 ? 41.482 33.063 54.950 1.00 15.02 161 ASP A CA 1
ATOM 1181 C C . ASP A 1 153 ? 41.323 32.483 53.558 1.00 13.98 161 ASP A C 1
ATOM 1182 O O . ASP A 1 153 ? 41.227 31.279 53.354 1.00 15.99 161 ASP A O 1
ATOM 1187 N N . TYR A 1 154 ? 41.260 33.386 52.594 1.00 14.43 162 TYR A N 1
ATOM 1188 C CA . TYR A 1 154 ? 40.815 33.070 51.257 1.00 12.42 162 TYR A CA 1
ATOM 1189 C C . TYR A 1 154 ? 41.852 32.576 50.278 1.00 12.68 162 TYR A C 1
ATOM 1190 O O . TYR A 1 154 ? 41.450 31.973 49.280 1.00 11.92 162 TYR A O 1
ATOM 1199 N N . ILE A 1 155 ? 43.142 32.729 50.560 1.00 12.53 163 ILE A N 1
ATOM 1200 C CA . ILE A 1 155 ? 44.208 32.404 49.620 1.00 11.40 163 ILE A CA 1
ATOM 1201 C C . ILE A 1 155 ? 45.414 31.822 50.316 1.00 12.34 163 ILE A C 1
ATOM 1202 O O . ILE A 1 155 ? 45.597 32.035 51.522 1.00 10.12 163 ILE A O 1
ATOM 1207 N N . THR A 1 156 ? 46.172 31.047 49.544 1.00 14.08 164 THR A N 1
ATOM 1208 C CA . THR A 1 156 ? 47.534 30.713 49.903 1.00 15.03 164 THR A CA 1
ATOM 1209 C C . THR A 1 156 ? 48.435 31.455 48.905 1.00 14.39 164 THR A C 1
ATOM 1210 O O . THR A 1 156 ? 48.030 31.710 47.762 1.00 13.71 164 THR A O 1
ATOM 1214 N N . VAL A 1 157 ? 49.648 31.852 49.287 1.00 15.02 165 VAL A N 1
ATOM 1215 C CA . VAL A 1 157 ? 50.579 32.568 48.404 1.00 14.90 165 VAL A CA 1
ATOM 1216 C C . VAL A 1 157 ? 51.930 31.881 48.569 1.00 15.54 165 VAL A C 1
ATOM 1217 O O . VAL A 1 157 ? 52.351 31.547 49.692 1.00 14.26 165 VAL A O 1
ATOM 1221 N N . ASP A 1 158 ? 52.568 31.662 47.431 1.00 15.05 166 ASP A N 1
ATOM 1222 C CA . ASP A 1 158 ? 53.888 31.056 47.359 1.00 14.62 166 ASP A CA 1
ATOM 1223 C C . ASP A 1 158 ? 54.611 31.680 46.160 1.00 13.75 166 ASP A C 1
ATOM 1224 O O . ASP A 1 158 ? 54.061 32.524 45.442 1.00 12.02 166 ASP A O 1
ATOM 1229 N N . ASN A 1 159 ? 55.872 31.312 45.961 1.00 12.61 167 ASN A N 1
ATOM 1230 C CA . ASN A 1 159 ? 56.609 31.723 44.773 1.00 12.64 167 ASN A CA 1
ATOM 1231 C C . ASN A 1 159 ? 56.130 30.834 43.662 1.00 12.11 167 ASN A C 1
ATOM 1232 O O . ASN A 1 159 ? 55.948 29.634 43.871 1.00 12.14 167 ASN A O 1
ATOM 1237 N N . ASN A 1 160 ? 55.931 31.358 42.480 1.00 13.17 168 ASN A N 1
ATOM 1238 C CA . ASN A 1 160 ? 55.509 30.509 41.376 1.00 14.53 168 ASN A CA 1
ATOM 1239 C C . ASN A 1 160 ? 56.646 29.752 40.695 1.00 16.05 168 ASN A C 1
ATOM 1240 O O . ASN A 1 160 ? 56.463 28.689 40.099 1.00 17.37 168 ASN A O 1
ATOM 1245 N N . LEU A 1 161 ? 57.854 30.313 40.718 1.00 15.90 169 LEU A N 1
ATOM 1246 C CA . LEU A 1 161 ? 58.991 29.690 40.059 1.00 16.52 169 LEU A CA 1
ATOM 1247 C C . LEU A 1 161 ? 60.063 29.371 41.072 1.00 16.71 169 LEU A C 1
ATOM 1248 O O . LEU A 1 161 ? 60.114 30.005 42.148 1.00 15.92 169 LEU A O 1
ATOM 1253 N N . THR A 1 162 ? 60.914 28.392 40.791 1.00 17.01 170 THR A N 1
ATOM 1254 C CA . THR A 1 162 ? 62.079 28.144 41.635 1.00 17.08 170 THR A CA 1
ATOM 1255 C C . THR A 1 162 ? 63.137 29.137 41.164 1.00 16.39 170 THR A C 1
ATOM 1256 O O . THR A 1 162 ? 62.948 29.767 40.119 1.00 15.53 170 THR A O 1
ATOM 1260 N N . THR A 1 163 ? 64.234 29.344 41.880 1.00 16.35 171 THR A N 1
ATOM 1261 C CA . THR A 1 163 ? 65.249 30.298 41.426 1.00 17.91 171 THR A CA 1
ATOM 1262 C C . THR A 1 163 ? 65.875 29.822 40.125 1.00 16.81 171 THR A C 1
ATOM 1263 O O . THR A 1 163 ? 66.087 30.641 39.237 1.00 17.30 171 THR A O 1
ATOM 1267 N N . SER A 1 164 ? 66.140 28.527 39.969 1.00 16.71 172 SER A N 1
ATOM 1268 C CA . SER A 1 164 ? 66.747 28.074 38.732 1.00 18.50 172 SER A CA 1
ATOM 1269 C C . SER A 1 164 ? 65.849 28.380 37.553 1.00 17.32 172 SER A C 1
ATOM 1270 O O . SER A 1 164 ? 66.380 28.680 36.500 1.00 17.85 172 SER A O 1
ATOM 1273 N N . GLN A 1 165 ? 64.524 28.359 37.694 1.00 16.57 173 GLN A N 1
ATOM 1274 C CA . GLN A 1 165 ? 63.644 28.740 36.611 1.00 15.56 173 GLN A CA 1
ATOM 1275 C C . GLN A 1 165 ? 63.625 30.261 36.521 1.00 15.51 173 GLN A C 1
ATOM 1276 O O . GLN A 1 165 ? 63.572 30.805 35.417 1.00 17.91 173 GLN A O 1
ATOM 1282 N N . ALA A 1 166 ? 63.748 31.023 37.602 1.00 13.68 174 ALA A N 1
ATOM 1283 C CA . ALA A 1 166 ? 63.635 32.466 37.530 1.00 12.59 174 ALA A CA 1
ATOM 1284 C C . ALA A 1 166 ? 64.881 33.193 37.056 1.00 12.60 174 ALA A C 1
ATOM 1285 O O . ALA A 1 166 ? 64.782 34.266 36.445 1.00 11.17 174 ALA A O 1
ATOM 1287 N N . VAL A 1 167 ? 66.071 32.607 37.256 1.00 13.20 175 VAL A N 1
ATOM 1288 C CA . VAL A 1 167 ? 67.323 33.301 36.985 1.00 14.48 175 VAL A CA 1
ATOM 1289 C C . VAL A 1 167 ? 67.441 33.852 35.566 1.00 14.81 175 VAL A C 1
ATOM 1290 O O . VAL A 1 167 ? 67.724 35.047 35.411 1.00 14.46 175 VAL A O 1
ATOM 1294 N N . GLN A 1 168 ? 67.146 33.075 34.522 1.00 14.19 176 GLN A N 1
ATOM 1295 C CA . GLN A 1 168 ? 67.300 33.582 33.167 1.00 15.65 176 GLN A CA 1
ATOM 1296 C C . GLN A 1 168 ? 66.181 34.556 32.808 1.00 16.05 176 GLN A C 1
ATOM 1297 O O . GLN A 1 168 ? 66.403 35.411 31.942 1.00 16.08 176 GLN A O 1
ATOM 1303 N N . VAL A 1 169 ? 65.001 34.475 33.474 1.00 16.05 177 VAL A N 1
ATOM 1304 C CA . VAL A 1 169 ? 63.904 35.422 33.247 1.00 14.05 177 VAL A CA 1
ATOM 1305 C C . VAL A 1 169 ? 64.376 36.774 33.777 1.00 13.16 177 VAL A C 1
ATOM 1306 O O . VAL A 1 169 ? 64.224 37.781 33.057 1.00 12.56 177 VAL A O 1
ATOM 1310 N N . CYS A 1 170 ? 65.020 36.823 34.973 1.00 12.55 178 CYS A N 1
ATOM 1311 C CA . CYS A 1 170 ? 65.554 38.089 35.483 1.00 10.97 178 CYS A CA 1
ATOM 1312 C C . CYS A 1 170 ? 66.682 38.575 34.584 1.00 10.67 178 CYS A C 1
ATOM 1313 O O . CYS A 1 170 ? 66.719 39.746 34.207 1.00 9.02 178 CYS A O 1
ATOM 1316 N N . LYS A 1 171 ? 67.573 37.689 34.114 1.00 11.37 179 LYS A N 1
ATOM 1317 C CA . LYS A 1 171 ? 68.666 38.118 33.230 1.00 12.51 179 LYS A CA 1
ATOM 1318 C C . LYS A 1 171 ? 68.191 38.578 31.859 1.00 12.11 179 LYS A C 1
ATOM 1319 O O . LYS A 1 171 ? 68.896 39.351 31.166 1.00 11.63 179 LYS A O 1
ATOM 1325 N N . ASP A 1 172 ? 66.963 38.208 31.483 1.00 12.39 180 ASP A N 1
ATOM 1326 C CA . ASP A 1 172 ? 66.331 38.723 30.257 1.00 12.41 180 ASP A CA 1
ATOM 1327 C C . ASP A 1 172 ? 65.620 40.050 30.481 1.00 12.03 180 ASP A C 1
ATOM 1328 O O . ASP A 1 172 ? 65.000 40.626 29.587 1.00 11.16 180 ASP A O 1
ATOM 1333 N N . ASN A 1 173 ? 65.776 40.594 31.693 1.00 12.26 181 ASN A N 1
ATOM 1334 C CA . ASN A 1 173 ? 65.231 41.875 32.082 1.00 11.99 181 ASN A CA 1
ATOM 1335 C C . ASN A 1 173 ? 63.702 41.892 31.967 1.00 12.85 181 ASN A C 1
ATOM 1336 O O . ASN A 1 173 ? 63.021 42.841 31.546 1.00 13.52 181 ASN A O 1
ATOM 1341 N N . LYS A 1 174 ? 63.160 40.716 32.296 1.00 13.17 182 LYS A N 1
ATOM 1342 C CA . LYS A 1 174 ? 61.723 40.521 32.428 1.00 12.35 182 LYS A CA 1
ATOM 1343 C C . LYS A 1 174 ? 61.343 40.513 33.913 1.00 12.94 182 LYS A C 1
ATOM 1344 O O . LYS A 1 174 ? 62.199 40.283 34.776 1.00 10.64 182 LYS A O 1
ATOM 1350 N N . TRP A 1 175 ? 60.058 40.738 34.251 1.00 12.86 183 TRP A N 1
ATOM 1351 C CA . TRP A 1 175 ? 59.589 40.552 35.630 1.00 11.60 183 TRP A CA 1
ATOM 1352 C C . TRP A 1 175 ? 59.871 39.080 35.933 1.00 11.57 183 TRP A C 1
ATOM 1353 O O . TRP A 1 175 ? 59.547 38.241 35.108 1.00 10.25 183 TRP A O 1
ATOM 1364 N N . CYS A 1 176 ? 60.488 38.763 37.060 1.00 10.77 184 CYS A N 1
ATOM 1365 C CA . CYS A 1 176 ? 60.938 37.412 37.338 1.00 10.36 184 CYS A CA 1
ATOM 1366 C C . CYS A 1 176 ? 60.710 37.000 38.768 1.00 10.63 184 CYS A C 1
ATOM 1367 O O . CYS A 1 176 ? 61.286 36.038 39.250 1.00 9.70 184 CYS A O 1
ATOM 1370 N N . ASN A 1 177 ? 59.813 37.690 39.475 1.00 11.45 185 ASN A N 1
ATOM 1371 C CA . ASN A 1 177 ? 59.484 37.314 40.861 1.00 12.35 185 ASN A CA 1
ATOM 1372 C C . ASN A 1 177 ? 57.983 36.957 40.962 1.00 12.30 185 ASN A C 1
ATOM 1373 O O . ASN A 1 177 ? 57.210 37.709 41.582 1.00 12.51 185 ASN A O 1
ATOM 1378 N N . PRO A 1 178 ? 57.454 35.936 40.265 1.00 12.60 186 PRO A N 1
ATOM 1379 C CA . PRO A 1 178 ? 56.007 35.668 40.244 1.00 12.93 186 PRO A CA 1
ATOM 1380 C C . PRO A 1 178 ? 55.495 34.965 41.507 1.00 12.76 186 PRO A C 1
ATOM 1381 O O . PRO A 1 178 ? 56.157 34.093 42.056 1.00 11.60 186 PRO A O 1
ATOM 1385 N N . LEU A 1 179 ? 54.313 35.340 41.957 1.00 12.78 187 LEU A N 1
ATOM 1386 C CA . LEU A 1 179 ? 53.646 34.691 43.064 1.00 11.10 187 LEU A CA 1
ATOM 1387 C C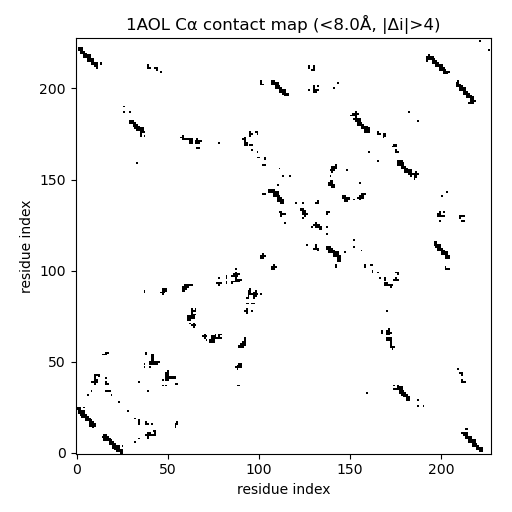 . LEU A 1 179 ? 52.719 33.626 42.495 1.00 11.34 187 LEU A C 1
ATOM 1388 O O . LEU A 1 179 ? 52.341 33.669 41.317 1.00 10.98 187 LEU A O 1
ATOM 1393 N N . ALA A 1 180 ? 52.407 32.588 43.251 1.00 9.77 188 ALA A N 1
ATOM 1394 C CA . ALA A 1 180 ? 51.408 31.611 42.870 1.00 10.01 188 ALA A CA 1
ATOM 1395 C C . ALA A 1 180 ? 50.377 31.772 43.987 1.00 10.51 188 ALA A C 1
ATOM 1396 O O . ALA A 1 180 ? 50.659 31.547 45.184 1.00 9.36 188 ALA A O 1
ATOM 1398 N N . ILE A 1 181 ? 49.201 32.297 43.632 1.00 11.14 189 ILE A N 1
ATOM 1399 C CA . ILE A 1 181 ? 48.129 32.587 44.598 1.00 11.12 189 ILE A CA 1
ATOM 1400 C C . ILE A 1 181 ? 47.015 31.602 44.330 1.00 12.11 189 ILE A C 1
ATOM 1401 O O . ILE A 1 181 ? 46.441 31.576 43.228 1.00 9.85 189 ILE A O 1
ATOM 1406 N N . GLN A 1 182 ? 46.782 30.707 45.287 1.00 12.85 190 GLN A N 1
ATOM 1407 C CA . GLN A 1 182 ? 45.714 29.754 45.147 1.00 13.95 190 GLN A CA 1
ATOM 1408 C C . GLN A 1 182 ? 44.532 30.092 46.022 1.00 13.77 190 GLN A C 1
ATOM 1409 O O . GLN A 1 182 ? 44.705 30.611 47.129 1.00 12.95 190 GLN A O 1
ATOM 1415 N N . PHE A 1 183 ? 43.334 29.865 45.511 1.00 12.68 191 PHE A N 1
ATOM 1416 C CA . PHE A 1 183 ? 42.124 30.053 46.282 1.00 13.33 191 PHE A CA 1
ATOM 1417 C C . PHE A 1 183 ? 41.991 28.861 47.237 1.00 13.94 191 PHE A C 1
ATOM 1418 O O . PHE A 1 183 ? 42.212 27.718 46.837 1.00 14.45 191 PHE A O 1
ATOM 1426 N N . THR A 1 184 ? 41.714 29.117 48.520 1.00 13.95 192 THR A N 1
ATOM 1427 C CA . THR A 1 184 ? 41.448 28.069 49.503 1.00 13.39 192 THR A CA 1
ATOM 1428 C C . THR A 1 184 ? 39.966 27.692 49.387 1.00 13.74 192 THR A C 1
ATOM 1429 O O . THR A 1 184 ? 39.170 28.420 48.781 1.00 12.90 192 THR A O 1
ATOM 1433 N N . ASN A 1 185 ? 39.526 26.631 50.053 1.00 14.76 193 ASN A N 1
ATOM 1434 C CA . ASN A 1 185 ? 38.123 26.225 50.044 1.00 17.16 193 ASN A CA 1
ATOM 1435 C C . ASN A 1 185 ? 37.258 27.274 50.714 1.00 17.30 193 ASN A C 1
ATOM 1436 O O . ASN A 1 185 ? 36.130 27.513 50.274 1.00 17.74 193 ASN A O 1
ATOM 1441 N N . ALA A 1 186 ? 37.753 27.959 51.754 1.00 16.27 194 ALA A N 1
ATOM 1442 C CA . ALA A 1 186 ? 36.976 28.999 52.399 1.00 15.30 194 ALA A CA 1
ATOM 1443 C C . ALA A 1 186 ? 36.838 30.175 51.421 1.00 14.51 194 ALA A C 1
ATOM 1444 O O . ALA A 1 186 ? 35.742 30.716 51.239 1.00 14.82 194 ALA A O 1
ATOM 1446 N N . GLY A 1 187 ? 37.929 30.513 50.723 1.00 14.85 195 GLY A N 1
ATOM 1447 C CA . GLY A 1 187 ? 37.921 31.552 49.696 1.00 14.28 195 GLY A CA 1
ATOM 1448 C C . GLY A 1 187 ? 36.944 31.242 48.559 1.00 14.34 195 GLY A C 1
ATOM 1449 O O . GLY A 1 187 ? 36.275 32.150 48.060 1.00 13.48 195 GLY A O 1
ATOM 1450 N N . LYS A 1 188 ? 36.809 29.964 48.172 1.00 14.01 196 LYS A N 1
ATOM 1451 C CA . LYS A 1 188 ? 35.880 29.546 47.119 1.00 14.15 196 LYS A CA 1
ATOM 1452 C C . LYS A 1 188 ? 34.411 29.655 47.521 1.00 15.59 196 LYS A C 1
ATOM 1453 O O . LYS A 1 188 ? 33.476 29.572 46.701 1.00 15.82 196 LYS A O 1
ATOM 1459 N N . GLN A 1 189 ? 34.231 29.798 48.832 1.00 15.03 197 GLN A N 1
ATOM 1460 C CA . GLN A 1 189 ? 32.924 29.981 49.406 1.00 15.98 197 GLN A CA 1
ATOM 1461 C C . GLN A 1 189 ? 32.608 31.457 49.507 1.00 16.66 197 GLN A C 1
ATOM 1462 O O . GLN A 1 189 ? 31.431 31.760 49.720 1.00 17.08 197 GLN A O 1
ATOM 1468 N N . VAL A 1 190 ? 33.492 32.454 49.379 1.00 16.80 198 VAL A N 1
ATOM 1469 C CA . VAL A 1 190 ? 32.933 33.796 49.524 1.00 18.85 198 VAL A CA 1
ATOM 1470 C C . VAL A 1 190 ? 32.533 34.272 48.143 1.00 20.15 198 VAL A C 1
ATOM 1471 O O . VAL A 1 190 ? 33.028 33.895 47.078 1.00 19.10 198 VAL A O 1
ATOM 1475 N N . THR A 1 191 ? 31.541 35.120 48.222 1.00 21.20 199 THR A N 1
ATOM 1476 C CA . THR A 1 191 ? 30.903 35.639 47.049 1.00 22.90 199 THR A CA 1
ATOM 1477 C C . THR A 1 191 ? 31.185 37.133 47.001 1.00 22.84 199 THR A C 1
ATOM 1478 O O . THR A 1 191 ? 30.751 37.825 46.100 1.00 22.92 199 THR A O 1
ATOM 1482 N N . SER A 1 192 ? 31.903 37.773 47.911 1.00 21.15 200 SER A N 1
ATOM 1483 C CA . SER A 1 192 ? 32.133 39.215 47.882 1.00 18.85 200 SER A CA 1
ATOM 1484 C C . SER A 1 192 ? 33.271 39.581 46.924 1.00 18.85 200 SER A C 1
ATOM 1485 O O . SER A 1 192 ? 33.692 40.749 46.855 1.00 17.51 200 SER A O 1
ATOM 1488 N N . TRP A 1 193 ? 33.772 38.639 46.120 1.00 17.79 201 TRP A N 1
ATOM 1489 C CA . TRP A 1 193 ? 34.940 38.908 45.303 1.00 17.34 201 TRP A CA 1
ATOM 1490 C C . TRP A 1 193 ? 34.845 40.084 44.337 1.00 17.30 201 TRP A C 1
ATOM 1491 O O . TRP A 1 193 ? 35.878 40.635 43.967 1.00 16.79 201 TRP A O 1
ATOM 1502 N N . THR A 1 194 ? 33.637 40.540 43.971 1.00 16.57 202 THR A N 1
ATOM 1503 C CA . THR A 1 194 ? 33.481 41.694 43.097 1.00 16.56 202 THR A CA 1
ATOM 1504 C C . THR A 1 194 ? 33.849 42.998 43.808 1.00 17.09 202 THR A C 1
ATOM 1505 O O . THR A 1 194 ? 34.201 43.991 43.149 1.00 15.52 202 THR A O 1
ATOM 1509 N N . THR A 1 195 ? 33.675 43.087 45.153 1.00 15.39 203 THR A N 1
ATOM 1510 C CA . THR A 1 195 ? 34.174 44.287 45.809 1.00 15.97 203 THR A CA 1
ATOM 1511 C C . THR A 1 195 ? 35.682 44.098 46.010 1.00 14.37 203 THR A C 1
ATOM 1512 O O . THR A 1 195 ? 36.403 45.083 45.906 1.00 16.20 203 THR A O 1
ATOM 1516 N N . GLY A 1 196 ? 36.146 42.869 46.217 1.00 12.68 204 GLY A N 1
ATOM 1517 C CA . GLY A 1 196 ? 37.569 42.591 46.261 1.00 13.43 204 GLY A CA 1
ATOM 1518 C C . GLY A 1 196 ? 38.166 42.503 47.661 1.00 13.93 204 GLY A C 1
ATOM 1519 O O . GLY A 1 196 ? 37.648 43.055 48.640 1.00 14.04 204 GLY A O 1
ATOM 1520 N N . HIS A 1 197 ? 39.185 41.682 47.862 1.00 11.79 205 HIS A N 1
ATOM 1521 C CA . HIS A 1 197 ? 39.776 41.609 49.189 1.00 12.63 205 HIS A CA 1
ATOM 1522 C C . HIS A 1 197 ? 41.248 41.999 49.154 1.00 11.61 205 HIS A C 1
ATOM 1523 O O . HIS A 1 197 ? 41.863 41.959 48.083 1.00 12.17 205 HIS A O 1
ATOM 1530 N N . TYR A 1 198 ? 41.819 42.471 50.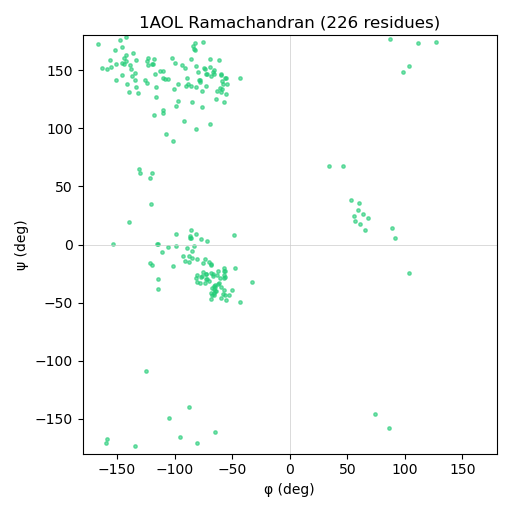252 1.00 10.46 206 TYR A N 1
ATOM 1531 C CA . TYR A 1 198 ? 43.195 42.938 50.284 1.00 10.30 206 TYR A CA 1
ATOM 1532 C C . TYR A 1 198 ? 44.007 42.199 51.323 1.00 10.15 206 TYR A C 1
ATOM 1533 O O . TYR A 1 198 ? 43.449 41.644 52.274 1.00 9.19 206 TYR A O 1
ATOM 1542 N N . TRP A 1 199 ? 45.310 42.157 51.069 1.00 10.33 207 TRP A N 1
ATOM 1543 C CA . TRP A 1 199 ? 46.321 41.509 51.897 1.00 9.97 207 TRP A CA 1
ATOM 1544 C C . TRP A 1 199 ? 47.559 42.374 51.862 1.00 10.22 207 TRP A C 1
ATOM 1545 O O . TRP A 1 199 ? 47.674 43.290 51.035 1.00 10.01 207 TRP A O 1
ATOM 1556 N N . GLY A 1 200 ? 48.419 42.119 52.825 1.00 10.34 208 GLY A N 1
ATOM 1557 C CA . GLY A 1 200 ? 49.736 42.698 52.930 1.00 8.23 208 GLY A CA 1
ATOM 1558 C C . GLY A 1 200 ? 50.725 41.561 52.719 1.00 8.70 208 GLY A C 1
ATOM 1559 O O . GLY A 1 200 ? 50.406 40.393 53.004 1.00 9.68 208 GLY A O 1
ATOM 1560 N N . LEU A 1 201 ? 51.895 41.852 52.159 1.00 9.71 209 LEU A N 1
ATOM 1561 C CA . LEU A 1 201 ? 52.946 40.864 51.980 1.00 10.54 209 LEU A CA 1
ATOM 1562 C C . LEU A 1 201 ? 54.213 41.574 52.458 1.00 11.61 209 LEU A C 1
ATOM 1563 O O . LEU A 1 201 ? 54.423 42.776 52.214 1.00 12.04 209 LEU A O 1
ATOM 1568 N N . ARG A 1 202 ? 55.063 40.806 53.143 1.00 12.89 210 ARG A N 1
ATOM 1569 C CA . ARG A 1 202 ? 56.312 41.312 53.677 1.00 12.89 210 ARG A CA 1
ATOM 1570 C C . ARG A 1 202 ? 57.379 40.261 53.516 1.00 12.09 210 ARG A C 1
ATOM 1571 O O . ARG A 1 202 ? 57.145 39.069 53.709 1.00 10.63 210 ARG A O 1
ATOM 1579 N N . LEU A 1 203 ? 58.557 40.694 53.114 1.00 13.70 211 LEU A N 1
ATOM 1580 C CA . LEU A 1 203 ? 59.716 39.814 53.060 1.00 13.98 211 LEU A CA 1
ATOM 1581 C C . LEU A 1 203 ? 60.202 39.529 54.478 1.00 12.93 211 LEU A C 1
ATOM 1582 O O . LEU A 1 203 ? 60.090 40.415 55.318 1.00 11.99 211 LEU A O 1
ATOM 1587 N N . TYR A 1 204 ? 60.746 38.365 54.805 1.00 12.32 212 TYR A N 1
ATOM 1588 C CA . TYR A 1 204 ? 61.282 38.140 56.134 1.00 13.18 212 TYR A CA 1
ATOM 1589 C C . TYR A 1 204 ? 62.802 38.284 55.966 1.00 13.45 212 TYR A C 1
ATOM 1590 O O . TYR A 1 204 ? 63.517 37.350 55.616 1.00 14.57 212 TYR A O 1
ATOM 1599 N N . VAL A 1 205 ? 63.307 39.509 56.110 1.00 14.02 213 VAL A N 1
ATOM 1600 C CA . VAL A 1 205 ? 64.721 39.870 55.919 1.00 14.42 213 VAL A CA 1
ATOM 1601 C C . VAL A 1 205 ? 65.135 41.052 56.773 1.00 14.64 213 VAL A C 1
ATOM 1602 O O . VAL A 1 205 ? 64.389 42.023 56.933 1.00 13.77 213 VAL A O 1
ATOM 1606 N N . SER A 1 206 ? 66.362 40.969 57.298 1.00 16.93 214 SER A N 1
ATOM 1607 C CA . SER A 1 206 ? 67.134 42.040 57.949 1.00 18.28 214 SER A CA 1
ATOM 1608 C C . SER A 1 206 ? 66.502 42.766 59.121 1.00 17.78 214 SER A C 1
ATOM 1609 O O . SER A 1 206 ? 66.851 43.902 59.404 1.00 17.43 214 SER A O 1
ATOM 1612 N N . GLY A 1 207 ? 65.564 42.125 59.817 1.00 19.39 215 GLY A N 1
ATOM 1613 C CA . GLY A 1 207 ? 64.822 42.776 60.896 1.00 20.28 215 GLY A CA 1
ATOM 1614 C C . GLY A 1 207 ? 64.024 43.991 60.390 1.00 20.80 215 GLY A C 1
ATOM 1615 O O . GLY A 1 207 ? 63.579 44.805 61.197 1.00 21.12 215 GLY A O 1
ATOM 1616 N N . ARG A 1 208 ? 63.796 44.107 59.070 1.00 20.93 216 ARG A N 1
ATOM 1617 C CA . ARG A 1 208 ? 63.100 45.259 58.496 1.00 20.55 216 ARG A CA 1
ATOM 1618 C C . ARG A 1 208 ? 61.773 44.878 57.884 1.00 18.99 216 ARG A C 1
ATOM 1619 O O . ARG A 1 208 ? 60.805 45.639 57.899 1.00 20.00 216 ARG A O 1
ATOM 1627 N N . ASP A 1 209 ? 61.825 43.699 57.257 1.00 16.86 217 ASP A N 1
ATOM 1628 C CA . ASP A 1 209 ? 60.712 43.086 56.556 1.00 14.55 217 ASP A CA 1
ATOM 1629 C C . ASP A 1 209 ? 59.934 44.009 55.634 1.00 13.16 217 ASP A C 1
ATOM 1630 O O . ASP A 1 209 ? 58.784 44.373 55.899 1.00 12.35 217 ASP A O 1
ATOM 1635 N N . PRO A 1 210 ? 60.539 44.477 54.535 1.00 12.55 218 PRO A N 1
ATOM 1636 C CA . PRO A 1 210 ? 59.863 45.389 53.621 1.00 11.36 218 PRO A CA 1
ATOM 1637 C C . PRO A 1 210 ? 58.583 44.779 53.071 1.00 9.64 218 PRO A C 1
ATOM 1638 O O . PRO A 1 210 ? 58.536 43.593 52.778 1.00 8.75 218 PRO A O 1
ATOM 1642 N N . GLY A 1 211 ? 57.519 45.572 52.995 1.00 9.90 219 GLY A N 1
ATOM 1643 C CA . GLY A 1 211 ? 56.247 45.054 52.531 1.00 9.44 219 GLY A CA 1
ATOM 1644 C C . GLY A 1 211 ? 55.534 45.947 51.520 1.00 9.40 219 GLY A C 1
ATOM 1645 O O . GLY A 1 211 ? 56.037 46.986 51.084 1.00 7.58 219 GLY A O 1
ATOM 1646 N N . LEU A 1 212 ? 54.317 45.538 51.211 1.00 10.27 220 LEU A N 1
ATOM 1647 C CA . LEU A 1 212 ? 53.395 46.221 50.316 1.00 10.93 220 LEU A CA 1
ATOM 1648 C C . LEU A 1 212 ? 52.036 45.564 50.557 1.00 12.08 220 LEU A C 1
ATOM 1649 O O . LEU A 1 212 ? 51.932 44.553 51.279 1.00 12.80 220 LEU A O 1
ATOM 1654 N N . THR A 1 213 ? 50.987 46.117 49.965 1.00 11.71 221 THR A N 1
ATOM 1655 C CA . THR A 1 213 ? 49.675 45.503 50.028 1.00 11.77 221 THR A CA 1
ATOM 1656 C C . THR A 1 213 ? 49.203 45.285 48.590 1.00 10.83 221 THR A C 1
ATOM 1657 O O . THR A 1 213 ? 49.766 45.835 47.644 1.00 9.15 221 THR A O 1
ATOM 1661 N N . PHE A 1 214 ? 48.239 44.401 48.406 1.00 12.42 222 PHE A N 1
ATOM 1662 C CA . PHE A 1 214 ? 47.730 44.042 47.080 1.00 13.50 222 PHE A CA 1
ATOM 1663 C C . PHE A 1 214 ? 46.283 43.624 47.258 1.00 13.59 222 PHE A C 1
ATOM 1664 O O . PHE A 1 214 ? 45.842 43.344 48.396 1.00 12.97 222 PHE A O 1
ATOM 1672 N N . GLY A 1 215 ? 45.564 43.517 46.144 1.00 12.02 223 GLY A N 1
ATOM 1673 C CA . GLY A 1 215 ? 44.190 43.047 46.253 1.00 12.26 223 GLY A CA 1
ATOM 1674 C C . GLY A 1 215 ? 43.858 42.037 45.182 1.00 10.92 223 GLY A C 1
ATOM 1675 O O . GLY A 1 215 ? 44.593 41.927 44.202 1.00 9.45 223 GLY A O 1
ATOM 1676 N N . ILE A 1 216 ? 42.755 41.329 45.372 1.00 10.28 224 ILE A N 1
ATOM 1677 C CA . ILE A 1 216 ? 42.226 40.363 44.419 1.00 10.36 224 ILE A CA 1
ATOM 1678 C C . ILE A 1 216 ? 40.744 40.705 44.283 1.00 11.08 224 ILE A C 1
ATOM 1679 O O . ILE A 1 216 ? 40.064 40.909 45.300 1.00 10.89 224 ILE A O 1
ATOM 1684 N N . ARG A 1 217 ? 40.250 40.830 43.059 1.00 10.39 225 ARG A N 1
ATOM 1685 C CA . ARG A 1 217 ? 38.857 41.124 42.810 1.00 11.18 225 ARG A CA 1
ATOM 1686 C C . ARG A 1 217 ? 38.382 40.420 41.550 1.00 12.68 225 ARG A C 1
ATOM 1687 O O . ARG A 1 217 ? 39.191 40.004 40.712 1.00 13.24 225 ARG A O 1
ATOM 1695 N N . LEU A 1 218 ? 37.071 40.199 41.467 1.00 13.45 226 LEU A N 1
ATOM 1696 C CA . LEU A 1 218 ? 36.434 39.491 40.366 1.00 13.67 226 LEU A CA 1
ATOM 1697 C C . LEU A 1 218 ? 35.649 40.457 39.494 1.00 13.29 226 LEU A C 1
ATOM 1698 O O . LEU A 1 218 ? 35.019 41.366 40.026 1.00 12.35 226 LEU A O 1
ATOM 1703 N N . ARG A 1 219 ? 35.654 40.248 38.184 1.00 14.36 227 ARG A N 1
ATOM 1704 C CA . ARG A 1 219 ? 34.801 40.961 37.246 1.00 14.86 227 ARG A CA 1
ATOM 1705 C C . ARG A 1 219 ? 34.219 39.899 36.313 1.00 15.13 227 ARG A C 1
ATOM 1706 O O . ARG A 1 219 ? 34.854 38.874 36.060 1.00 15.39 227 ARG A O 1
ATOM 1714 N N . TYR A 1 220 ? 33.004 40.039 35.809 1.00 14.33 228 TYR A N 1
ATOM 1715 C CA . TYR A 1 220 ? 32.447 39.094 34.845 1.00 14.39 228 TYR A CA 1
ATOM 1716 C C . TYR A 1 220 ? 31.561 39.853 33.860 1.00 14.49 228 TYR A C 1
ATOM 1717 O O . TYR A 1 220 ? 31.024 40.924 34.171 1.00 14.01 228 TYR A O 1
ATOM 1726 N N . GLN A 1 221 ? 31.535 39.413 32.611 1.00 13.97 229 GLN A N 1
ATOM 1727 C CA . GLN A 1 221 ? 30.648 40.001 31.638 1.00 15.45 229 GLN A CA 1
ATOM 1728 C C . GLN A 1 221 ? 30.036 38.898 30.797 1.00 14.69 229 GLN A C 1
ATOM 1729 O O . GLN A 1 221 ? 30.538 37.776 30.686 1.00 13.72 229 GLN A O 1
ATOM 1735 N N . ASN A 1 222 ? 28.833 39.208 30.329 1.00 14.12 230 ASN A N 1
ATOM 1736 C CA . ASN A 1 222 ? 28.079 38.300 29.491 1.00 14.44 230 ASN A CA 1
ATOM 1737 C C . ASN A 1 222 ? 28.796 37.977 28.189 1.00 14.37 230 ASN A C 1
ATOM 1738 O O . ASN A 1 222 ? 29.674 38.701 27.717 1.00 15.09 230 ASN A O 1
ATOM 1743 N N . LEU A 1 223 ? 28.387 36.862 27.640 1.00 14.82 231 LEU A N 1
ATOM 1744 C CA . LEU A 1 223 ? 28.956 36.324 26.421 1.00 15.02 231 LEU A CA 1
ATOM 1745 C C . LEU A 1 223 ? 27.765 35.853 25.617 1.00 15.49 231 LEU A C 1
ATOM 1746 O O . LEU A 1 223 ? 26.793 35.388 26.220 1.00 17.94 231 LEU A O 1
ATOM 1751 N N . GLY A 1 224 ? 27.751 35.943 24.300 1.00 14.79 232 GLY A N 1
ATOM 1752 C CA . GLY A 1 224 ? 26.670 35.377 23.516 1.00 12.39 232 GLY A CA 1
ATOM 1753 C C . GLY A 1 224 ? 25.368 36.168 23.584 1.00 11.83 232 GLY A C 1
ATOM 1754 O O . GLY A 1 224 ? 25.385 37.385 23.647 1.00 11.23 232 GLY A O 1
ATOM 1755 N N . PRO A 1 225 ? 24.191 35.561 23.543 1.00 12.97 233 PRO A N 1
ATOM 1756 C CA . PRO A 1 225 ? 22.910 36.236 23.379 1.00 14.01 233 PRO A CA 1
ATOM 1757 C C . PRO A 1 225 ? 22.573 37.322 24.400 1.00 15.32 233 PRO A C 1
ATOM 1758 O O . PRO A 1 225 ? 21.695 38.159 24.155 1.00 15.04 233 PRO A O 1
ATOM 1762 N N . ARG A 1 226 ? 23.195 37.263 25.576 1.00 14.76 234 ARG A N 1
ATOM 1763 C CA . ARG A 1 226 ? 22.904 38.271 26.568 1.00 14.73 234 ARG A CA 1
ATOM 1764 C C . ARG A 1 226 ? 23.661 39.560 26.328 1.00 15.52 234 ARG A C 1
ATOM 1765 O O . ARG A 1 226 ? 23.472 40.545 27.050 1.00 15.70 234 ARG A O 1
ATOM 1773 N N . VAL A 1 227 ? 24.661 39.536 25.443 1.00 15.63 235 VAL A N 1
ATOM 1774 C CA . VAL A 1 227 ? 25.339 40.754 25.031 1.00 16.91 235 VAL A CA 1
ATOM 1775 C C . VAL A 1 227 ? 24.392 41.456 24.046 1.00 17.61 235 VAL A C 1
ATOM 1776 O O . VAL A 1 227 ? 24.095 40.928 22.969 1.00 17.16 235 VAL A O 1
ATOM 1780 N N . PRO A 1 228 ? 23.922 42.670 24.343 1.00 17.92 236 PRO A N 1
ATOM 1781 C CA . PRO A 1 228 ? 22.996 43.396 23.462 1.00 18.13 236 PRO A CA 1
ATOM 1782 C C . PRO A 1 228 ? 23.506 43.758 22.050 1.00 15.72 236 PRO A C 1
#